Protein AF-A0A6G9Y7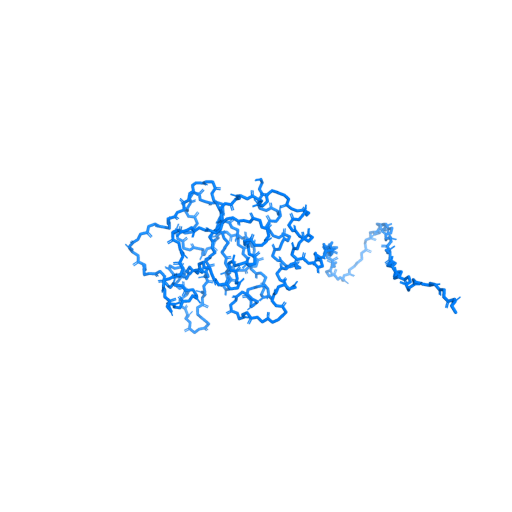L0-F1 (afdb_monomer_lite)

Structure (mmCIF, N/CA/C/O backbone):
data_AF-A0A6G9Y7L0-F1
#
_entry.id   AF-A0A6G9Y7L0-F1
#
loop_
_atom_site.group_PDB
_atom_site.id
_atom_site.type_symbol
_atom_site.label_atom_id
_atom_site.label_alt_id
_atom_site.label_comp_id
_atom_site.label_asym_id
_atom_site.label_entity_id
_atom_site.label_seq_id
_atom_site.pdbx_PDB_ins_code
_atom_site.Cartn_x
_atom_site.Cartn_y
_atom_site.Cartn_z
_atom_site.occupancy
_atom_site.B_iso_or_equiv
_atom_site.auth_seq_id
_atom_site.auth_comp_id
_atom_site.auth_asym_id
_atom_site.auth_atom_id
_atom_site.pdbx_PDB_model_num
ATOM 1 N N . MET A 1 1 ? 15.467 19.836 45.328 1.00 47.44 1 MET A N 1
ATOM 2 C CA . MET A 1 1 ? 14.407 18.876 44.954 1.00 47.44 1 MET A CA 1
ATOM 3 C C . MET A 1 1 ? 13.072 19.616 44.943 1.00 47.44 1 MET A C 1
ATOM 5 O O . MET A 1 1 ? 12.406 19.683 45.962 1.00 47.44 1 MET A O 1
ATOM 9 N N . ILE A 1 2 ? 12.762 20.252 43.814 1.00 36.59 2 ILE A N 1
ATOM 10 C CA . ILE A 1 2 ? 11.493 20.889 43.404 1.00 36.59 2 ILE A CA 1
ATOM 11 C C . ILE A 1 2 ? 11.578 20.767 41.872 1.00 36.59 2 ILE A C 1
ATOM 13 O O . ILE A 1 2 ? 12.633 21.085 41.336 1.00 36.59 2 ILE A O 1
ATOM 17 N N . GLY A 1 3 ? 10.662 20.247 41.071 1.00 33.44 3 GLY A N 1
ATOM 18 C CA . GLY A 1 3 ? 9.240 19.950 41.166 1.00 33.44 3 GLY A CA 1
ATOM 19 C C . GLY A 1 3 ? 8.716 20.136 39.729 1.00 33.44 3 GLY A C 1
ATOM 20 O O . GLY A 1 3 ? 9.141 21.070 39.059 1.00 33.44 3 GLY A O 1
ATOM 21 N N . ALA A 1 4 ? 7.902 19.198 39.242 1.00 37.38 4 ALA A N 1
ATOM 22 C CA . ALA A 1 4 ? 7.285 19.116 37.907 1.00 37.38 4 ALA A CA 1
ATOM 23 C C . ALA A 1 4 ? 6.663 20.447 37.404 1.00 37.38 4 ALA A C 1
ATOM 25 O O . ALA A 1 4 ? 6.366 21.322 38.203 1.00 37.38 4 ALA A O 1
ATOM 26 N N . GLY A 1 5 ? 6.363 20.692 36.128 1.00 33.03 5 GLY A N 1
ATOM 27 C CA . GLY A 1 5 ? 6.192 19.846 34.952 1.00 33.03 5 GLY A CA 1
ATOM 28 C C . GLY A 1 5 ? 5.345 20.597 33.903 1.00 33.03 5 GLY A C 1
ATOM 29 O O . GLY A 1 5 ? 4.941 21.733 34.129 1.00 33.03 5 GLY A O 1
ATOM 30 N N . ALA A 1 6 ? 5.062 19.908 32.793 1.00 36.97 6 ALA A N 1
ATOM 31 C CA . ALA A 1 6 ? 4.037 20.188 31.776 1.00 36.97 6 ALA A CA 1
ATOM 32 C C . ALA A 1 6 ? 4.159 21.482 30.936 1.00 36.97 6 ALA A C 1
ATOM 34 O O . ALA A 1 6 ? 3.667 22.548 31.293 1.00 36.97 6 ALA A O 1
ATOM 35 N N . VAL A 1 7 ? 4.697 21.334 29.719 1.00 35.50 7 VAL A N 1
ATOM 36 C CA . VAL A 1 7 ? 4.461 22.275 28.614 1.00 35.50 7 VAL A CA 1
ATOM 37 C C . VAL A 1 7 ? 3.119 21.910 27.974 1.00 35.50 7 VAL A C 1
ATOM 39 O O . VAL A 1 7 ? 2.980 20.850 27.364 1.00 35.50 7 VAL A O 1
ATOM 42 N N . ALA A 1 8 ? 2.115 22.763 28.163 1.00 34.69 8 ALA A N 1
ATOM 43 C CA . ALA A 1 8 ? 0.793 22.619 27.567 1.00 34.69 8 ALA A CA 1
ATOM 44 C C . ALA A 1 8 ? 0.841 22.958 26.067 1.00 34.69 8 ALA A C 1
ATOM 46 O O . ALA A 1 8 ? 1.178 24.078 25.687 1.00 34.69 8 ALA A O 1
ATOM 47 N N . VAL A 1 9 ? 0.477 22.000 25.211 1.00 38.31 9 VAL A N 1
ATOM 48 C CA . VAL A 1 9 ? 0.237 22.247 23.784 1.00 38.31 9 VAL A CA 1
ATOM 49 C C . VAL A 1 9 ? -1.222 22.666 23.624 1.00 38.31 9 VAL A C 1
ATOM 51 O O . VAL A 1 9 ? -2.135 21.862 23.797 1.00 38.31 9 VAL A O 1
ATOM 54 N N . VAL A 1 10 ? -1.446 23.942 23.317 1.00 34.06 10 VAL A N 1
ATOM 55 C CA . VAL A 1 10 ? -2.769 24.482 22.985 1.00 34.06 10 VAL A CA 1
ATOM 56 C C . VAL A 1 10 ? -3.034 24.214 21.505 1.00 34.06 10 VAL A C 1
ATOM 58 O O . VAL A 1 10 ? -2.400 24.820 20.645 1.00 34.06 10 VAL A O 1
ATOM 61 N N . ILE A 1 11 ? -3.976 23.322 21.193 1.00 37.00 11 ILE A N 1
ATOM 62 C CA . ILE A 1 11 ? -4.537 23.203 19.841 1.00 37.00 11 ILE A CA 1
ATOM 63 C C . ILE A 1 11 ? -5.822 24.028 19.815 1.00 37.00 11 ILE A C 1
ATOM 65 O O . ILE A 1 11 ? -6.843 23.631 20.374 1.00 37.00 11 ILE A O 1
ATOM 69 N N . ALA A 1 12 ? -5.762 25.199 19.183 1.00 37.38 12 ALA A N 1
ATOM 70 C CA . ALA A 1 12 ? -6.939 26.007 18.906 1.00 37.38 12 ALA A CA 1
ATOM 71 C C . ALA A 1 12 ? -7.733 25.368 17.754 1.00 37.38 12 ALA A C 1
ATOM 73 O O . ALA A 1 12 ? -7.276 25.342 16.613 1.00 37.38 12 ALA A O 1
ATOM 74 N N . VAL A 1 13 ? -8.927 24.852 18.051 1.00 41.84 13 VAL A N 1
ATOM 75 C CA . VAL A 1 13 ? -9.909 24.445 17.038 1.00 41.84 13 VAL A CA 1
ATOM 76 C C . VAL A 1 13 ? -10.824 25.638 16.778 1.00 41.84 13 VAL A C 1
ATOM 78 O O . VAL A 1 13 ? -11.608 26.028 17.640 1.00 41.84 13 VAL A O 1
ATOM 81 N N . ALA A 1 14 ? -10.712 26.235 15.593 1.00 41.56 14 ALA A N 1
ATOM 82 C CA . ALA A 1 14 ? -11.627 27.275 15.143 1.00 41.56 14 ALA A CA 1
ATOM 83 C C . ALA A 1 14 ? -12.928 26.633 14.631 1.00 41.56 14 ALA A C 1
ATOM 85 O O . ALA A 1 14 ? -12.935 25.952 13.606 1.00 41.56 14 ALA A O 1
ATOM 86 N N . ALA A 1 15 ? -14.031 26.856 15.348 1.00 47.03 15 ALA A N 1
ATOM 87 C CA . ALA A 1 15 ? -15.383 26.588 14.870 1.00 47.03 15 ALA A CA 1
ATOM 88 C C . ALA A 1 15 ? -15.836 27.754 13.971 1.00 47.03 15 ALA A C 1
ATOM 90 O O . ALA A 1 15 ? -15.992 28.881 14.440 1.00 47.03 15 ALA A O 1
ATOM 91 N N . GLY A 1 16 ? -16.009 27.493 12.674 1.00 34.06 16 GLY A N 1
ATOM 92 C CA . GLY A 1 16 ? -16.507 28.463 11.697 1.00 34.06 16 GLY A CA 1
ATOM 93 C C . GLY A 1 16 ? -18.010 28.308 11.470 1.00 34.06 16 GLY A C 1
ATOM 94 O O . GLY A 1 16 ? -18.468 27.265 11.013 1.00 34.06 16 GLY A O 1
ATOM 95 N N . ILE A 1 17 ? -18.752 29.358 11.811 1.00 43.62 17 ILE A N 1
ATOM 96 C CA . ILE A 1 17 ? -20.207 29.522 11.720 1.00 43.62 17 ILE A CA 1
ATOM 97 C C . ILE A 1 17 ? -20.599 29.798 10.256 1.00 43.62 17 ILE A C 1
ATOM 99 O O . ILE A 1 17 ? -19.873 30.482 9.536 1.00 43.62 17 ILE A O 1
ATOM 103 N N . GLY A 1 18 ? -21.738 29.261 9.808 1.00 36.81 18 GLY A N 1
ATOM 104 C CA . GLY A 1 18 ? -22.244 29.438 8.446 1.00 36.81 18 GLY A CA 1
ATOM 105 C C . GLY A 1 18 ? -22.721 30.862 8.144 1.00 36.81 18 GLY A C 1
ATOM 106 O O . GLY A 1 18 ? -23.366 31.501 8.971 1.00 36.81 18 GLY A O 1
ATOM 107 N N . ILE A 1 19 ? -22.459 31.320 6.919 1.00 38.31 19 ILE A N 1
ATOM 108 C CA . ILE A 1 19 ? -23.116 32.476 6.303 1.00 38.31 19 ILE A CA 1
ATOM 109 C C . ILE A 1 19 ? -23.644 32.011 4.942 1.00 38.31 19 ILE A C 1
ATOM 111 O O . ILE A 1 19 ? -22.870 31.560 4.100 1.00 38.31 19 ILE A O 1
ATOM 115 N N . TRP A 1 20 ? -24.956 32.119 4.727 1.00 42.25 20 TRP A N 1
ATOM 116 C CA . TRP A 1 20 ? -25.559 32.085 3.394 1.00 42.25 20 TRP A CA 1
ATOM 117 C C . TRP A 1 20 ? -25.835 33.531 2.981 1.00 42.25 20 TRP A C 1
ATOM 119 O O . TRP A 1 20 ? -26.519 34.251 3.707 1.00 42.25 20 TRP A O 1
ATOM 129 N N . ALA A 1 21 ? -25.309 33.957 1.834 1.00 36.62 21 ALA A N 1
ATOM 130 C CA . ALA A 1 21 ? -25.684 35.214 1.196 1.00 36.62 21 ALA A CA 1
ATOM 131 C C . ALA A 1 21 ? -25.638 35.055 -0.330 1.00 36.62 21 ALA A C 1
ATOM 133 O O . ALA A 1 21 ? -24.667 34.560 -0.898 1.00 36.62 21 ALA A O 1
ATOM 134 N N . THR A 1 22 ? -26.741 35.442 -0.961 1.00 48.56 22 THR A N 1
ATOM 135 C CA . THR A 1 22 ? -27.037 35.399 -2.395 1.00 48.56 22 THR A CA 1
ATOM 136 C C . THR A 1 22 ? -26.417 36.559 -3.181 1.00 48.56 22 THR A C 1
ATOM 138 O O . THR A 1 22 ? -26.375 37.679 -2.681 1.00 48.56 22 THR A O 1
ATOM 141 N N . SER A 1 23 ? -26.144 36.277 -4.463 1.00 46.41 23 SER A N 1
ATOM 142 C CA . SER A 1 23 ? -26.098 37.189 -5.625 1.00 46.41 23 SER A CA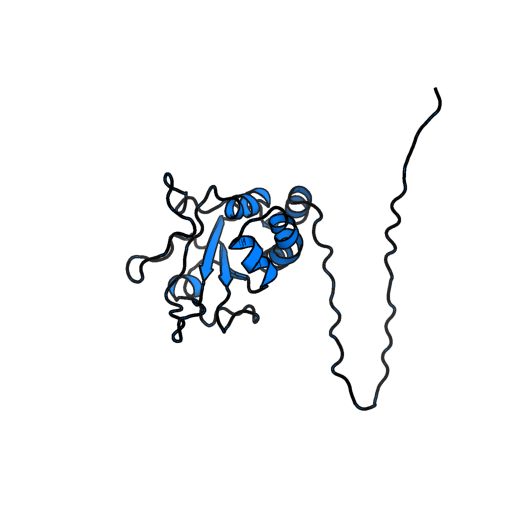 1
ATOM 143 C C . SER A 1 23 ? -24.849 38.056 -5.842 1.00 46.41 23 SER A C 1
ATOM 145 O O . SER A 1 23 ? -24.557 38.958 -5.067 1.00 46.41 23 SER A O 1
ATOM 147 N N . GLY A 1 24 ? -24.202 37.864 -7.000 1.00 37.25 24 GLY A N 1
ATOM 148 C CA . GLY A 1 24 ? -23.229 38.796 -7.587 1.00 37.25 24 GLY A CA 1
ATOM 149 C C . GLY A 1 24 ? -21.995 38.101 -8.168 1.00 37.25 24 GLY A C 1
ATOM 150 O O . GLY A 1 24 ? -21.430 37.221 -7.535 1.00 37.25 24 GLY A O 1
ATOM 151 N N . SER A 1 25 ? -21.625 38.478 -9.387 1.00 44.69 25 SER A N 1
ATOM 152 C CA . SER A 1 25 ? -20.600 37.903 -10.268 1.00 44.69 25 SER A CA 1
ATOM 153 C C . SER A 1 25 ? -19.193 37.680 -9.665 1.00 44.69 25 SER A C 1
ATOM 155 O O . SER A 1 25 ? -18.773 38.389 -8.757 1.00 44.69 25 SER A O 1
ATOM 157 N N . ASP A 1 26 ? -18.460 36.733 -10.275 1.00 44.66 26 ASP A N 1
ATOM 158 C CA . ASP A 1 26 ? -16.994 36.530 -10.240 1.00 44.66 26 ASP A CA 1
ATOM 159 C C . ASP A 1 26 ? -16.321 35.930 -8.983 1.00 44.66 26 ASP A C 1
ATOM 161 O O . ASP A 1 26 ? -15.674 36.628 -8.206 1.00 44.66 26 ASP A O 1
ATOM 165 N N . LYS A 1 27 ? -16.344 34.588 -8.863 1.00 40.38 27 LYS A N 1
ATOM 166 C CA . LYS A 1 27 ? -15.209 33.712 -8.451 1.00 40.38 27 LYS A CA 1
ATOM 167 C C . LYS A 1 27 ? -15.668 32.246 -8.348 1.00 40.38 27 LYS A C 1
ATOM 169 O O . LYS A 1 27 ? -16.728 32.009 -7.772 1.00 40.38 27 LYS A O 1
ATOM 174 N N . PRO A 1 28 ? -14.888 31.236 -8.783 1.00 39.53 28 PRO A N 1
ATOM 175 C CA . PRO A 1 28 ? -15.152 29.858 -8.377 1.00 39.53 28 PRO A CA 1
ATOM 176 C C . PRO A 1 28 ? -14.996 29.754 -6.855 1.00 39.53 28 PRO A C 1
ATOM 178 O O . PRO A 1 28 ? -13.917 29.999 -6.311 1.00 39.53 28 PRO A O 1
ATOM 181 N N . ALA A 1 29 ? -16.091 29.433 -6.169 1.00 39.72 29 ALA A N 1
ATOM 182 C CA . ALA A 1 29 ? -16.100 29.171 -4.740 1.00 39.72 29 ALA A CA 1
ATOM 183 C C . ALA A 1 29 ? -15.215 27.951 -4.446 1.00 39.72 29 ALA A C 1
ATOM 185 O O . ALA A 1 29 ? -15.449 26.859 -4.968 1.00 39.72 29 ALA A O 1
ATOM 186 N N . ALA A 1 30 ? -14.184 28.141 -3.621 1.00 44.78 30 ALA A N 1
ATOM 187 C CA . ALA A 1 30 ? -13.379 27.042 -3.111 1.00 44.78 30 ALA A CA 1
ATOM 188 C C . ALA A 1 30 ? -14.282 26.126 -2.274 1.00 44.78 30 ALA A C 1
ATOM 190 O O . ALA A 1 30 ? -14.868 26.558 -1.280 1.00 44.78 30 ALA A O 1
ATOM 191 N N . ALA A 1 31 ? -14.416 24.872 -2.706 1.00 42.47 31 ALA A N 1
ATOM 192 C CA . ALA A 1 31 ? -15.118 23.845 -1.954 1.00 42.47 31 ALA A CA 1
ATOM 193 C C . ALA A 1 31 ? -14.507 23.719 -0.543 1.00 42.47 31 ALA A C 1
ATOM 195 O O . ALA A 1 31 ? -13.286 23.831 -0.405 1.00 42.47 31 ALA A O 1
ATOM 196 N N . PRO A 1 32 ? -15.314 23.474 0.505 1.00 40.78 32 PRO A N 1
ATOM 197 C CA . PRO A 1 32 ? -14.795 23.297 1.850 1.00 40.78 32 PRO A CA 1
ATOM 198 C C . PRO A 1 32 ? -13.908 22.051 1.891 1.00 40.78 32 PRO A C 1
ATOM 200 O O . PRO A 1 32 ? -14.379 20.915 1.821 1.00 40.78 32 PRO A O 1
ATOM 203 N N . THR A 1 33 ? -12.601 22.262 2.010 1.00 42.78 33 THR A N 1
ATOM 204 C CA . THR A 1 33 ? -11.642 21.211 2.325 1.00 42.78 33 THR A CA 1
ATOM 205 C C . THR A 1 33 ? -11.880 20.812 3.775 1.00 42.78 33 THR A C 1
ATOM 207 O O . THR A 1 33 ? -11.407 21.458 4.706 1.00 42.78 33 THR A O 1
ATOM 210 N N . THR A 1 34 ? -12.635 19.738 3.998 1.00 43.06 34 THR A N 1
ATOM 211 C CA . THR A 1 34 ? -12.572 19.028 5.275 1.00 43.06 34 THR A CA 1
ATOM 212 C C . THR A 1 34 ? -11.172 18.436 5.369 1.00 43.06 34 THR A C 1
ATOM 214 O O . THR A 1 34 ? -10.905 17.370 4.808 1.00 43.06 34 THR A O 1
ATOM 217 N N . THR A 1 35 ? -10.248 19.149 6.008 1.00 47.06 35 THR A N 1
ATOM 218 C CA . THR A 1 35 ? -8.922 18.619 6.318 1.00 47.06 35 THR A CA 1
ATOM 219 C C . THR A 1 35 ? -9.130 17.500 7.327 1.00 47.06 35 THR A C 1
ATOM 221 O O . THR A 1 35 ? -9.278 17.743 8.523 1.00 47.06 35 THR A O 1
ATOM 224 N N . ALA A 1 36 ? -9.230 16.263 6.835 1.00 54.47 36 ALA A N 1
ATOM 225 C CA . ALA A 1 36 ? -9.144 15.094 7.689 1.00 54.47 36 ALA A CA 1
ATOM 226 C C . ALA A 1 36 ? -7.852 15.237 8.497 1.00 54.47 36 ALA A C 1
ATOM 228 O O . ALA A 1 36 ? -6.783 15.430 7.915 1.00 54.47 36 ALA A O 1
ATOM 229 N N . VAL A 1 37 ? -7.958 15.212 9.826 1.00 56.50 37 VAL A N 1
ATOM 230 C CA . VAL A 1 37 ? -6.777 15.226 10.686 1.00 56.50 37 VAL A CA 1
ATOM 231 C C . VAL A 1 37 ? -5.983 13.974 10.334 1.00 56.50 37 VAL A C 1
ATOM 233 O O . VAL A 1 37 ? -6.453 12.855 10.547 1.00 56.50 37 VAL A O 1
ATOM 236 N N . ALA A 1 38 ? -4.827 14.167 9.703 1.00 62.34 38 ALA A N 1
ATOM 237 C CA . ALA A 1 38 ? -3.937 13.074 9.363 1.00 62.34 38 ALA A CA 1
ATOM 238 C C . ALA A 1 38 ? -3.526 12.364 10.655 1.00 62.34 38 ALA A C 1
ATOM 240 O O . ALA A 1 38 ? -3.223 13.017 11.657 1.00 62.34 38 ALA A O 1
ATOM 241 N N . ALA A 1 39 ? -3.512 11.032 10.636 1.00 71.31 39 ALA A N 1
ATOM 242 C CA . ALA A 1 39 ? -2.971 10.283 11.758 1.00 71.31 39 ALA A CA 1
ATOM 243 C C . ALA A 1 39 ? -1.505 10.687 11.980 1.00 71.31 39 ALA A C 1
ATOM 245 O O . ALA A 1 39 ? -0.731 10.824 11.030 1.00 71.31 39 ALA A O 1
ATOM 246 N N . THR A 1 40 ? -1.131 10.874 13.243 1.00 80.06 40 THR A N 1
ATOM 247 C CA . THR A 1 40 ? 0.221 11.293 13.642 1.00 80.06 40 THR A CA 1
ATOM 248 C C . THR A 1 40 ? 1.203 10.124 13.745 1.00 80.06 40 THR A C 1
ATOM 250 O O . THR A 1 40 ? 2.393 10.344 13.925 1.00 80.06 40 THR A O 1
ATOM 253 N N . SER A 1 41 ? 0.718 8.879 13.656 1.00 93.12 41 SER A N 1
ATOM 254 C CA . SER A 1 41 ? 1.537 7.660 13.623 1.00 93.12 41 SER A CA 1
ATOM 255 C C . SER A 1 41 ? 0.772 6.478 13.018 1.00 93.12 41 SER A C 1
ATOM 257 O O . SER A 1 41 ? -0.465 6.456 13.041 1.00 93.12 41 SER A O 1
ATOM 259 N N . ILE A 1 42 ? 1.493 5.452 12.547 1.00 94.12 42 ILE A N 1
ATOM 260 C CA . ILE A 1 42 ? 0.884 4.193 12.078 1.00 94.12 42 ILE A CA 1
ATOM 261 C C . ILE A 1 42 ? 0.096 3.491 13.191 1.00 94.12 42 ILE A C 1
ATOM 263 O O . ILE A 1 42 ? -0.998 2.990 12.942 1.00 94.12 42 ILE A O 1
ATOM 267 N N . ALA A 1 43 ? 0.612 3.466 14.424 1.00 95.19 43 ALA A N 1
ATOM 268 C CA . ALA A 1 43 ? -0.063 2.802 15.540 1.00 95.19 43 ALA A CA 1
ATOM 269 C C . ALA A 1 43 ? -1.442 3.422 15.820 1.00 95.19 43 ALA A C 1
ATOM 271 O O . ALA A 1 43 ? -2.426 2.701 16.004 1.00 95.19 43 ALA A O 1
ATOM 272 N N . GLN A 1 44 ? -1.522 4.756 15.784 1.00 95.12 44 GLN A N 1
ATOM 273 C CA . GLN A 1 44 ? -2.786 5.471 15.913 1.00 95.12 44 GLN A CA 1
ATOM 274 C C . GLN A 1 44 ? -3.702 5.194 14.713 1.00 95.12 44 GLN A C 1
ATOM 276 O O . GLN A 1 44 ? -4.864 4.848 14.906 1.00 95.12 44 GLN A O 1
ATOM 281 N N . ALA A 1 45 ? -3.176 5.240 13.483 1.00 95.62 45 ALA A N 1
ATOM 282 C CA . ALA A 1 45 ? -3.954 4.926 12.284 1.00 95.62 45 ALA A CA 1
ATOM 283 C C . ALA A 1 45 ? -4.540 3.505 12.314 1.00 95.62 45 ALA A C 1
ATOM 285 O O . ALA A 1 45 ? -5.702 3.318 11.969 1.00 95.62 45 ALA A O 1
ATOM 286 N N . ARG A 1 46 ? -3.781 2.507 12.772 1.00 96.19 46 ARG A N 1
ATOM 287 C CA . ARG A 1 46 ? -4.275 1.135 12.956 1.00 96.19 46 ARG A CA 1
ATOM 288 C C . ARG A 1 46 ? -5.403 1.076 13.983 1.00 96.19 46 ARG A C 1
ATOM 290 O O . ARG A 1 46 ? -6.430 0.451 13.733 1.00 96.19 46 ARG A O 1
ATOM 297 N N . LYS A 1 47 ? -5.223 1.736 15.131 1.00 95.81 47 LYS A N 1
ATOM 298 C CA . LYS A 1 47 ? -6.221 1.778 16.211 1.00 95.81 47 LYS A CA 1
ATOM 299 C C . LYS A 1 47 ? -7.527 2.438 15.762 1.00 95.81 47 LYS A C 1
ATOM 301 O O . LYS A 1 47 ? -8.600 1.943 16.092 1.00 95.81 47 LYS A O 1
ATOM 306 N N . ASP A 1 48 ? -7.428 3.510 14.982 1.00 95.56 48 ASP A N 1
ATOM 307 C CA . ASP A 1 48 ? -8.579 4.275 14.490 1.00 95.56 48 ASP A CA 1
ATOM 308 C C . ASP A 1 48 ? -9.295 3.605 13.306 1.00 95.56 48 ASP A C 1
ATOM 310 O O . ASP A 1 48 ? -10.383 4.035 12.915 1.00 95.56 48 ASP A O 1
ATOM 314 N N . ASN A 1 49 ? -8.702 2.557 12.722 1.00 95.69 49 ASN A N 1
ATOM 315 C CA . ASN A 1 49 ? -9.240 1.846 11.563 1.00 95.69 49 ASN A CA 1
ATOM 316 C C . ASN A 1 49 ? -9.219 0.315 11.773 1.00 95.69 49 ASN A C 1
ATOM 318 O O . ASN A 1 49 ? -8.555 -0.408 11.026 1.00 95.69 49 ASN A O 1
ATOM 322 N N . PRO A 1 50 ? -9.980 -0.220 12.751 1.00 96.50 50 PRO A N 1
ATOM 323 C CA . PRO A 1 50 ? -9.994 -1.655 13.050 1.00 96.50 50 PRO A CA 1
ATOM 324 C C . PRO A 1 50 ? -10.490 -2.522 11.881 1.00 96.50 50 PRO A C 1
ATOM 326 O O . PRO A 1 50 ? -10.133 -3.693 11.804 1.00 96.50 50 PRO A O 1
ATOM 329 N N . ALA A 1 51 ? -11.255 -1.956 10.940 1.00 96.75 51 ALA A N 1
ATOM 330 C CA . ALA A 1 51 ? -11.733 -2.650 9.740 1.00 96.75 51 ALA A CA 1
ATOM 331 C C . ALA A 1 51 ? -10.603 -3.133 8.808 1.00 96.75 51 ALA A C 1
ATOM 333 O O . ALA A 1 51 ? -10.824 -4.017 7.983 1.00 96.75 51 ALA A O 1
ATOM 334 N N . PHE A 1 52 ? -9.392 -2.577 8.934 1.00 97.12 52 PHE A N 1
ATOM 335 C CA . PHE A 1 52 ? -8.227 -3.013 8.156 1.00 97.12 52 PHE A CA 1
ATOM 336 C C . PHE A 1 52 ? -7.677 -4.360 8.635 1.00 97.12 52 PHE A C 1
ATOM 338 O O . PHE A 1 52 ? -7.039 -5.078 7.864 1.00 97.12 52 PHE A O 1
ATOM 345 N N . VAL A 1 53 ? -7.910 -4.708 9.904 1.00 97.38 53 VAL A N 1
ATOM 346 C CA . VAL A 1 53 ? -7.279 -5.859 10.551 1.00 97.38 53 VAL A CA 1
ATOM 347 C C . VAL A 1 53 ? -7.681 -7.158 9.857 1.00 97.38 53 VAL A C 1
ATOM 349 O O . VAL A 1 53 ? -8.860 -7.480 9.732 1.00 97.38 53 VAL A O 1
ATOM 352 N N . GLY A 1 54 ? -6.680 -7.917 9.410 1.00 96.06 54 GLY A N 1
ATOM 353 C CA . GLY A 1 54 ? -6.880 -9.237 8.809 1.00 96.06 54 GLY A CA 1
ATOM 354 C C . GLY A 1 54 ? -7.337 -9.215 7.348 1.00 96.06 54 GLY A C 1
ATOM 355 O O . GLY A 1 54 ? -7.366 -10.267 6.714 1.00 96.06 54 GLY A O 1
ATOM 356 N N . LYS A 1 55 ? -7.660 -8.046 6.780 1.00 97.19 55 LYS A N 1
ATOM 357 C CA . LYS A 1 55 ? -8.051 -7.942 5.370 1.00 97.19 55 LYS A CA 1
ATOM 358 C C . LYS A 1 55 ? -6.840 -8.165 4.473 1.00 97.19 55 LYS A C 1
ATOM 360 O O . LYS A 1 55 ? -5.775 -7.590 4.702 1.00 97.19 55 LYS A O 1
ATOM 365 N N . THR A 1 56 ? -7.002 -8.975 3.431 1.00 97.25 56 THR A N 1
ATOM 366 C CA . THR A 1 56 ? -5.929 -9.209 2.463 1.00 97.25 56 THR A CA 1
ATOM 367 C C . THR A 1 56 ? -5.829 -8.050 1.480 1.00 97.25 56 THR A C 1
ATOM 369 O O . THR A 1 56 ? -6.836 -7.665 0.888 1.00 97.25 56 THR A O 1
ATOM 372 N N . ILE A 1 57 ? -4.622 -7.527 1.264 1.00 97.38 57 ILE A N 1
ATOM 373 C CA . ILE A 1 57 ? -4.365 -6.466 0.284 1.00 97.38 57 ILE A CA 1
ATOM 374 C C . ILE A 1 57 ? -3.191 -6.822 -0.631 1.00 97.38 57 ILE A C 1
ATOM 376 O O . ILE A 1 57 ? -2.194 -7.402 -0.198 1.00 97.38 57 ILE A O 1
ATOM 380 N N . THR A 1 58 ? -3.317 -6.466 -1.907 1.00 96.62 58 THR A N 1
ATOM 381 C CA . THR A 1 58 ? -2.243 -6.518 -2.909 1.00 96.62 58 THR A CA 1
ATOM 382 C C . THR A 1 58 ? -2.047 -5.124 -3.478 1.00 96.62 58 THR A C 1
ATOM 384 O O . THR A 1 58 ? -3.027 -4.429 -3.723 1.00 96.62 58 THR A O 1
ATOM 387 N N . MET A 1 59 ? -0.807 -4.699 -3.699 1.00 96.00 59 MET A N 1
ATOM 388 C CA . MET A 1 59 ? -0.525 -3.382 -4.261 1.00 96.00 59 MET A CA 1
ATOM 389 C C . MET A 1 59 ? 0.092 -3.511 -5.648 1.00 96.00 59 MET A C 1
ATOM 391 O O . MET A 1 59 ? 1.012 -4.303 -5.864 1.00 96.00 59 MET A O 1
ATOM 395 N N . VAL A 1 60 ? -0.422 -2.721 -6.582 1.00 93.25 60 VAL A N 1
ATOM 396 C CA . VAL A 1 60 ? -0.006 -2.721 -7.984 1.00 93.25 60 VAL A CA 1
ATOM 397 C C . VAL A 1 60 ? 0.343 -1.308 -8.424 1.00 93.25 60 VAL A C 1
ATOM 399 O O . VAL A 1 60 ? -0.334 -0.354 -8.055 1.00 93.25 60 VAL A O 1
ATOM 402 N N . ASP A 1 61 ? 1.416 -1.179 -9.191 1.00 91.38 61 ASP A N 1
ATOM 403 C CA . ASP A 1 61 ? 1.853 0.064 -9.810 1.00 91.38 61 ASP A CA 1
ATOM 404 C C . ASP A 1 61 ? 1.380 0.103 -11.259 1.00 91.38 61 ASP A C 1
ATOM 406 O O . ASP A 1 61 ? 1.818 -0.692 -12.094 1.00 91.38 61 ASP A O 1
ATOM 410 N N . VAL A 1 62 ? 0.478 1.030 -11.550 1.00 86.94 62 VAL A N 1
ATOM 411 C CA . VAL A 1 62 ? -0.038 1.292 -12.889 1.00 86.94 62 VAL A CA 1
ATOM 412 C C . VAL A 1 62 ? 0.634 2.567 -13.377 1.00 86.94 62 VAL A C 1
ATOM 414 O O . VAL A 1 62 ? 0.271 3.694 -13.020 1.00 86.94 62 VAL A O 1
ATOM 417 N N . THR A 1 63 ? 1.688 2.377 -14.162 1.00 75.38 63 THR A N 1
ATOM 418 C CA . THR A 1 63 ? 2.425 3.472 -14.786 1.00 75.38 63 THR A CA 1
ATOM 419 C C . THR A 1 63 ? 1.969 3.640 -16.221 1.00 75.38 63 THR A C 1
ATOM 421 O O . THR A 1 63 ? 1.894 2.683 -16.985 1.00 75.38 63 THR A O 1
ATOM 424 N N . CYS A 1 64 ? 1.747 4.888 -16.619 1.00 61.25 64 CYS A N 1
ATOM 425 C CA . CYS A 1 64 ? 2.016 5.267 -17.992 1.00 61.25 64 CYS A CA 1
ATOM 426 C C . CYS A 1 64 ? 3.450 5.808 -17.989 1.00 61.25 64 CYS A C 1
ATOM 428 O O . CYS A 1 64 ? 3.754 6.750 -17.254 1.00 61.25 64 CYS A O 1
ATOM 430 N N . SER A 1 65 ? 4.375 5.161 -18.704 1.00 48.12 65 SER A N 1
ATOM 431 C CA . SER A 1 65 ? 5.709 5.744 -18.868 1.00 48.12 65 SER A CA 1
ATOM 432 C C . SER A 1 65 ? 5.533 7.110 -19.527 1.00 48.12 65 SER A C 1
ATOM 434 O O . SER A 1 65 ? 4.886 7.203 -20.567 1.00 48.12 65 SER A O 1
ATOM 436 N N . SER A 1 66 ? 6.107 8.163 -18.942 1.00 40.78 66 SER A N 1
ATOM 437 C CA . SER A 1 66 ? 6.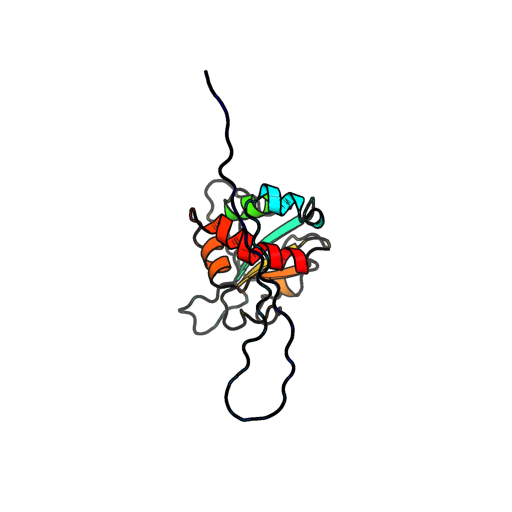014 9.542 -19.444 1.00 40.78 66 SER A CA 1
ATOM 438 C C . SER A 1 66 ? 6.587 9.735 -20.856 1.00 40.78 66 SER A C 1
ATOM 440 O O . SER A 1 66 ? 6.412 10.798 -21.441 1.00 40.78 66 SER A O 1
ATOM 442 N N . ASN A 1 67 ? 7.248 8.715 -21.414 1.00 41.38 67 ASN A N 1
ATOM 443 C CA . ASN A 1 67 ? 7.780 8.686 -22.776 1.00 41.38 67 ASN A CA 1
ATOM 444 C C . ASN A 1 67 ? 6.994 7.746 -23.720 1.00 41.38 67 ASN A C 1
ATOM 446 O O . ASN A 1 67 ? 7.460 7.424 -24.810 1.00 41.38 67 ASN A O 1
ATOM 450 N N . SER A 1 68 ? 5.823 7.253 -23.307 1.00 42.75 68 SER A N 1
ATOM 451 C CA . SER A 1 68 ? 4.979 6.399 -24.144 1.00 42.75 68 SER A CA 1
ATOM 452 C C . SER A 1 68 ? 3.751 7.178 -24.596 1.00 42.75 68 SER A C 1
ATOM 454 O O . SER A 1 68 ? 2.814 7.382 -23.832 1.00 42.75 68 SER A O 1
ATOM 456 N N . THR A 1 69 ? 3.737 7.583 -25.865 1.00 44.41 69 THR A N 1
ATOM 457 C CA . THR A 1 69 ? 2.570 8.183 -26.542 1.00 44.41 69 THR A CA 1
ATOM 458 C C . THR A 1 69 ? 1.378 7.227 -26.650 1.00 44.41 69 THR A C 1
ATOM 460 O O . THR A 1 69 ? 0.278 7.650 -26.987 1.00 44.41 69 THR A O 1
ATOM 463 N N . ASN A 1 70 ? 1.586 5.949 -26.323 1.00 44.81 70 ASN A N 1
ATOM 464 C CA . ASN A 1 70 ? 0.545 4.956 -26.121 1.00 44.81 70 ASN A CA 1
ATOM 465 C C . ASN A 1 70 ? 0.647 4.460 -24.676 1.00 44.81 70 ASN A C 1
ATOM 467 O O . ASN A 1 70 ? 1.572 3.711 -24.344 1.00 44.81 70 ASN A O 1
ATOM 471 N N . CYS A 1 71 ? -0.267 4.887 -23.802 1.00 53.16 71 CYS A N 1
ATOM 472 C CA . CYS A 1 71 ? -0.403 4.276 -22.485 1.00 53.16 71 CYS A CA 1
ATOM 473 C C . CYS A 1 71 ? -0.835 2.824 -22.684 1.00 53.16 71 CYS A C 1
ATOM 475 O O . CYS A 1 71 ? -2.014 2.538 -22.884 1.00 53.16 71 CYS A O 1
ATOM 477 N N . ASP A 1 72 ? 0.124 1.901 -22.638 1.00 57.72 72 ASP A N 1
ATOM 478 C CA . ASP A 1 72 ? -0.182 0.484 -22.541 1.00 57.72 72 ASP A CA 1
ATOM 479 C C . ASP A 1 72 ? -0.650 0.214 -21.114 1.00 57.72 72 ASP A C 1
ATOM 481 O O . ASP A 1 72 ? 0.090 -0.263 -20.256 1.00 57.72 72 ASP A O 1
ATOM 485 N N . SER A 1 73 ? -1.908 0.571 -20.869 1.00 55.44 73 SER A N 1
ATOM 486 C CA . SER A 1 73 ? -2.655 0.258 -19.655 1.00 55.44 73 SER A CA 1
ATOM 487 C C . SER A 1 73 ? -2.714 -1.249 -19.396 1.00 55.44 73 SER A C 1
ATOM 489 O O . SER A 1 73 ? -3.160 -1.647 -18.336 1.00 55.44 73 SER A O 1
ATOM 491 N N . SER A 1 74 ? -2.211 -2.096 -20.298 1.00 58.62 74 SER A N 1
ATOM 492 C CA . SER A 1 74 ? -2.026 -3.537 -20.100 1.00 58.62 74 SER A CA 1
ATOM 493 C C . SER A 1 74 ? -0.743 -3.896 -19.332 1.00 58.62 74 SER A C 1
ATOM 495 O O . SER A 1 74 ? -0.463 -5.081 -19.130 1.00 58.62 74 SER A O 1
ATOM 497 N N . LYS A 1 75 ? 0.066 -2.908 -18.920 1.00 73.75 75 LYS A N 1
ATOM 498 C CA . LYS A 1 75 ? 1.297 -3.116 -18.143 1.00 73.75 75 LYS A CA 1
ATOM 499 C C . LYS A 1 75 ? 1.167 -2.531 -16.747 1.00 73.75 75 LYS A C 1
ATOM 501 O O . LYS A 1 75 ? 0.910 -1.346 -16.564 1.00 73.75 75 LYS A O 1
ATOM 506 N N . PHE A 1 76 ? 1.408 -3.375 -15.755 1.00 84.62 76 PHE A N 1
ATOM 507 C CA . PHE A 1 76 ? 1.478 -2.976 -14.359 1.00 84.62 76 PHE A CA 1
ATOM 508 C C . PHE A 1 76 ? 2.537 -3.808 -13.628 1.00 84.62 76 PHE A C 1
ATOM 510 O O . PHE A 1 76 ? 2.879 -4.927 -14.029 1.00 84.62 76 PHE A O 1
ATOM 517 N N . GLY A 1 77 ? 3.076 -3.243 -12.554 1.00 89.25 77 GLY A N 1
ATOM 518 C CA . GLY A 1 77 ? 3.972 -3.928 -11.632 1.00 89.25 77 GLY A CA 1
ATOM 519 C C . GLY A 1 77 ? 3.235 -4.354 -10.370 1.00 89.25 77 GLY A C 1
ATOM 520 O O . GLY A 1 77 ? 2.314 -3.677 -9.934 1.00 89.25 77 GLY A O 1
ATOM 521 N N . ILE A 1 78 ? 3.639 -5.456 -9.750 1.00 92.19 78 ILE A N 1
ATOM 522 C CA . ILE A 1 78 ? 3.123 -5.882 -8.444 1.00 92.19 78 ILE A CA 1
ATOM 523 C C . ILE A 1 78 ? 4.185 -5.580 -7.396 1.00 92.19 78 ILE A C 1
ATOM 525 O O . ILE A 1 78 ? 5.324 -6.030 -7.521 1.00 92.19 78 ILE A O 1
ATOM 529 N N . TYR A 1 79 ? 3.834 -4.827 -6.358 1.00 94.44 79 TYR A N 1
ATOM 530 C CA . TYR A 1 79 ? 4.740 -4.641 -5.230 1.00 94.44 79 TYR A CA 1
ATOM 531 C C . TYR A 1 79 ? 4.912 -5.964 -4.488 1.00 94.44 79 TYR A C 1
ATOM 533 O O . TYR A 1 79 ? 3.945 -6.678 -4.222 1.00 94.44 79 TYR A O 1
ATOM 541 N N . LEU A 1 80 ? 6.146 -6.302 -4.144 1.00 94.81 80 LEU A N 1
ATOM 542 C CA . LEU A 1 80 ? 6.438 -7.557 -3.466 1.00 94.81 80 LEU A CA 1
ATOM 543 C C . LEU A 1 80 ? 6.435 -7.369 -1.950 1.00 94.81 80 LEU A C 1
ATOM 545 O O . LEU A 1 80 ? 6.817 -6.312 -1.436 1.00 94.81 80 LEU A O 1
ATOM 549 N N . GLY A 1 81 ? 5.997 -8.404 -1.237 1.00 94.25 81 GLY A N 1
ATOM 550 C CA . GLY A 1 81 ? 5.993 -8.440 0.222 1.00 94.25 81 GLY A CA 1
ATOM 551 C C . GLY A 1 81 ? 7.404 -8.320 0.802 1.00 94.25 81 GLY A C 1
ATOM 552 O O . GLY A 1 81 ? 8.372 -8.770 0.192 1.00 94.25 81 GLY A O 1
ATOM 553 N N . GLY A 1 82 ? 7.521 -7.719 1.987 1.00 90.56 82 GLY A N 1
ATOM 554 C CA . GLY A 1 82 ? 8.811 -7.476 2.649 1.00 90.56 82 GLY A CA 1
ATOM 555 C C . GLY A 1 82 ? 9.506 -6.180 2.216 1.00 90.56 82 GLY A C 1
ATOM 556 O O . GLY A 1 82 ? 10.628 -5.911 2.631 1.00 90.56 82 GLY A O 1
ATOM 557 N N . THR A 1 83 ? 8.841 -5.362 1.402 1.00 93.19 83 THR A N 1
ATOM 558 C CA . THR A 1 83 ? 9.273 -3.999 1.055 1.00 93.19 83 THR A CA 1
ATOM 559 C C . THR A 1 83 ? 8.735 -2.972 2.060 1.00 93.19 83 THR A C 1
ATOM 561 O O . THR A 1 83 ? 7.703 -3.233 2.685 1.00 93.19 83 THR A O 1
ATOM 564 N N . PRO A 1 84 ? 9.355 -1.784 2.207 1.00 95.38 84 PRO A N 1
ATOM 565 C CA . PRO A 1 84 ? 8.839 -0.728 3.086 1.00 95.38 84 PRO A CA 1
ATOM 566 C C . PRO A 1 84 ? 7.370 -0.369 2.812 1.00 95.38 84 PRO A C 1
ATOM 568 O O . PRO A 1 84 ? 6.573 -0.244 3.740 1.00 95.38 84 PRO A O 1
ATOM 571 N N . GLN A 1 85 ? 6.980 -0.314 1.536 1.00 95.00 85 GLN A N 1
ATOM 572 C CA . GLN A 1 85 ? 5.617 0.000 1.115 1.00 95.00 85 GLN A CA 1
ATOM 573 C C . GLN A 1 85 ? 4.603 -1.058 1.582 1.00 95.00 85 GLN A C 1
ATOM 575 O O . GLN A 1 85 ? 3.530 -0.730 2.086 1.00 95.00 85 GLN A O 1
ATOM 580 N N . THR A 1 86 ? 4.930 -2.345 1.431 1.00 96.31 86 THR A N 1
ATOM 581 C CA . THR A 1 86 ? 4.039 -3.443 1.857 1.00 96.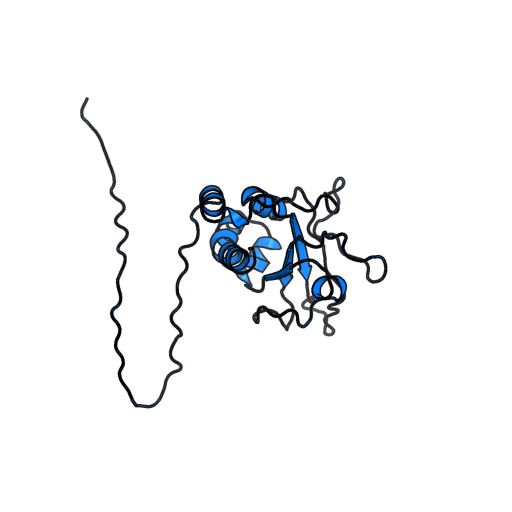31 86 THR A CA 1
ATOM 582 C C . THR A 1 86 ? 4.051 -3.637 3.373 1.00 96.31 86 THR A C 1
ATOM 584 O O . THR A 1 86 ? 3.035 -4.024 3.962 1.00 96.31 86 THR A O 1
ATOM 587 N N . LYS A 1 87 ? 5.166 -3.289 4.028 1.00 96.44 87 LYS A N 1
ATOM 588 C CA . LYS A 1 87 ? 5.268 -3.233 5.485 1.00 96.44 87 LYS A CA 1
ATOM 589 C C . LYS A 1 87 ? 4.346 -2.163 6.064 1.00 96.44 87 LYS A C 1
ATOM 591 O O . LYS A 1 87 ? 3.618 -2.474 6.996 1.00 96.44 87 LYS A O 1
ATOM 596 N N . PHE A 1 88 ? 4.287 -0.968 5.473 1.00 97.44 88 PHE A N 1
ATOM 597 C CA . PHE A 1 88 ? 3.356 0.088 5.889 1.00 97.44 88 PHE A CA 1
ATOM 598 C C . PHE A 1 88 ? 1.898 -0.404 5.924 1.00 97.44 88 PHE A C 1
ATOM 600 O O . PHE A 1 88 ? 1.201 -0.229 6.923 1.00 97.44 88 PHE A O 1
ATOM 607 N N . LEU A 1 89 ? 1.449 -1.094 4.869 1.00 97.88 89 LEU A N 1
ATOM 608 C CA . LEU A 1 89 ? 0.104 -1.686 4.824 1.00 97.88 89 LEU A CA 1
ATOM 609 C C . LEU A 1 89 ? -0.088 -2.759 5.907 1.00 97.88 89 LEU A C 1
ATOM 611 O O . LEU A 1 89 ? -1.135 -2.821 6.550 1.00 97.88 89 LEU A O 1
ATOM 615 N N . SER A 1 90 ? 0.931 -3.583 6.142 1.00 97.56 90 SER A N 1
ATOM 616 C CA . SER A 1 90 ? 0.884 -4.626 7.174 1.00 97.56 90 SER A CA 1
ATOM 617 C C . SER A 1 90 ? 0.835 -4.037 8.591 1.00 97.56 90 SER A C 1
ATOM 619 O O . SER A 1 90 ? 0.074 -4.496 9.447 1.00 97.56 90 SER A O 1
ATOM 621 N N . ASP A 1 91 ? 1.592 -2.967 8.837 1.00 97.50 91 ASP A N 1
ATOM 622 C CA . ASP A 1 91 ? 1.627 -2.260 10.117 1.00 97.50 91 ASP A CA 1
ATOM 623 C C . ASP A 1 91 ? 0.301 -1.535 10.404 1.00 97.50 91 ASP A C 1
ATOM 625 O O . ASP A 1 91 ? -0.097 -1.431 11.567 1.00 97.50 91 ASP A O 1
ATOM 629 N N . LEU A 1 92 ? -0.428 -1.119 9.359 1.00 97.19 92 LEU A N 1
ATOM 630 C CA . LEU A 1 92 ? -1.802 -0.611 9.455 1.00 97.19 92 LEU A CA 1
ATOM 631 C C . LEU A 1 92 ? -2.843 -1.686 9.803 1.00 97.19 92 LEU A C 1
ATOM 633 O O . LEU A 1 92 ? -3.958 -1.334 10.181 1.00 97.19 92 LEU A O 1
ATOM 637 N N . GLY A 1 93 ? -2.511 -2.976 9.701 1.00 97.44 93 GLY A N 1
ATOM 638 C CA . GLY A 1 93 ? -3.416 -4.075 10.052 1.00 97.44 93 GLY A CA 1
ATOM 639 C C . GLY A 1 93 ? -3.742 -5.051 8.931 1.00 97.44 93 GLY A C 1
ATOM 640 O O . GLY A 1 93 ? -4.255 -6.131 9.231 1.00 97.44 93 GLY A O 1
ATOM 641 N N . PHE A 1 94 ? -3.429 -4.719 7.681 1.00 98.00 94 PHE A N 1
ATOM 642 C CA . PHE A 1 94 ? -3.697 -5.617 6.565 1.00 98.00 94 PHE A CA 1
ATOM 643 C C . PHE A 1 94 ? -2.792 -6.852 6.604 1.00 98.00 94 PHE A C 1
ATOM 645 O O . PHE A 1 94 ? -1.700 -6.847 7.169 1.00 98.00 94 PHE A O 1
ATOM 652 N N . VAL A 1 95 ? -3.236 -7.913 5.943 1.00 97.19 95 VAL A N 1
ATOM 653 C CA . VAL A 1 95 ? -2.403 -9.067 5.610 1.00 97.19 95 VAL A CA 1
ATOM 654 C C . VAL A 1 95 ? -1.962 -8.905 4.161 1.00 97.19 95 VAL A C 1
ATOM 656 O O . VAL A 1 95 ? -2.798 -8.867 3.257 1.00 97.19 95 VAL A O 1
ATOM 659 N N . TYR A 1 96 ? -0.658 -8.783 3.912 1.00 96.69 96 TYR A N 1
ATOM 660 C CA . TYR A 1 96 ? -0.176 -8.706 2.535 1.00 96.69 96 TYR A CA 1
ATOM 661 C C . TYR A 1 96 ? -0.337 -10.055 1.826 1.00 96.69 96 TYR A C 1
ATOM 663 O O . TYR A 1 96 ? -0.116 -11.108 2.423 1.00 96.69 96 TYR A O 1
ATOM 671 N N . ASN A 1 97 ? -0.725 -10.033 0.551 1.00 94.75 97 ASN A N 1
ATOM 672 C CA . ASN A 1 97 ? -0.947 -11.249 -0.225 1.00 94.75 97 ASN A CA 1
ATOM 673 C C . ASN A 1 97 ? 0.339 -12.087 -0.374 1.00 94.75 97 ASN A C 1
ATOM 675 O O . ASN A 1 97 ? 1.290 -11.690 -1.052 1.00 94.75 97 ASN A O 1
ATOM 679 N N . PHE A 1 98 ? 0.340 -13.280 0.225 1.00 91.88 98 PHE A N 1
ATOM 680 C CA . PHE A 1 98 ? 1.491 -14.187 0.262 1.00 91.88 98 PHE A CA 1
ATOM 681 C C . PHE A 1 98 ? 1.894 -14.748 -1.107 1.00 91.88 98 PHE A C 1
ATOM 683 O O . PHE A 1 98 ? 3.046 -15.142 -1.279 1.00 91.88 98 PHE A O 1
ATOM 690 N N . ASN A 1 99 ? 1.001 -14.713 -2.105 1.00 91.44 99 ASN A N 1
ATOM 691 C CA . ASN A 1 99 ? 1.335 -15.091 -3.485 1.00 91.44 99 ASN A CA 1
ATOM 692 C C . ASN A 1 99 ? 2.404 -14.174 -4.108 1.00 91.44 99 ASN A C 1
ATOM 694 O O . ASN A 1 99 ? 3.017 -14.528 -5.114 1.00 91.44 99 ASN A O 1
ATOM 698 N N . TYR A 1 100 ? 2.633 -13.001 -3.511 1.00 92.38 100 TYR A N 1
ATOM 699 C CA . TYR A 1 100 ? 3.549 -11.975 -4.002 1.00 92.38 100 TYR A CA 1
ATOM 700 C C . TYR A 1 100 ? 4.664 -11.656 -3.000 1.00 92.38 100 TYR A C 1
ATOM 702 O O . TYR A 1 100 ? 5.122 -10.518 -2.909 1.00 92.38 100 TYR A O 1
ATOM 710 N N . ALA A 1 101 ? 5.118 -12.649 -2.232 1.00 90.94 101 ALA A N 1
ATOM 711 C CA . ALA A 1 101 ? 6.315 -12.513 -1.407 1.00 90.94 101 ALA A CA 1
ATOM 712 C C . ALA A 1 101 ? 7.574 -12.331 -2.276 1.00 90.94 101 ALA A C 1
ATOM 714 O O . ALA A 1 101 ? 7.729 -13.014 -3.294 1.00 90.94 101 ALA A O 1
ATOM 715 N N . LYS A 1 102 ? 8.477 -11.434 -1.852 1.00 90.62 102 LYS A N 1
ATOM 716 C CA . LYS A 1 102 ? 9.773 -11.233 -2.508 1.00 90.62 102 LYS A CA 1
ATOM 717 C C . LYS A 1 102 ? 10.639 -12.494 -2.392 1.00 90.62 102 LYS A C 1
ATOM 719 O O . LYS A 1 102 ? 10.778 -13.058 -1.310 1.00 90.62 102 LYS A O 1
ATOM 724 N N . GLN A 1 103 ? 11.235 -12.905 -3.504 1.00 88.81 103 GLN A N 1
ATOM 725 C CA . GLN A 1 103 ? 12.151 -14.034 -3.643 1.00 88.81 103 GLN A CA 1
ATOM 726 C C . GLN A 1 103 ? 13.574 -13.508 -3.869 1.00 88.81 103 GLN A C 1
ATOM 728 O O . GLN A 1 103 ? 13.879 -12.940 -4.919 1.00 88.81 103 GLN A O 1
ATOM 733 N N . GLY A 1 104 ? 14.450 -13.682 -2.876 1.00 88.56 104 GLY A N 1
ATOM 734 C CA . GLY A 1 104 ? 15.829 -13.187 -2.931 1.00 88.56 104 GLY A CA 1
ATOM 735 C C . GLY A 1 104 ? 15.911 -11.677 -3.192 1.00 88.56 104 GLY A C 1
ATOM 736 O O . GLY A 1 104 ? 15.232 -10.873 -2.545 1.00 88.56 104 GLY A O 1
ATOM 737 N N . ASP A 1 105 ? 16.731 -11.295 -4.169 1.00 87.06 105 ASP A N 1
ATOM 738 C CA . ASP A 1 105 ? 17.016 -9.896 -4.512 1.00 87.06 105 ASP A CA 1
ATOM 739 C C . ASP A 1 105 ? 16.204 -9.363 -5.694 1.00 87.06 105 ASP A C 1
ATOM 741 O O . ASP A 1 105 ? 16.559 -8.347 -6.290 1.00 87.06 105 ASP A O 1
ATOM 745 N N . GLU A 1 106 ? 15.095 -10.017 -6.043 1.00 87.06 106 GLU A N 1
ATOM 746 C CA . GLU A 1 106 ? 14.282 -9.547 -7.159 1.00 87.06 106 GLU A CA 1
ATOM 747 C C . GLU A 1 106 ? 13.773 -8.102 -6.952 1.00 87.06 106 GLU A C 1
ATOM 749 O O . GLU A 1 106 ? 13.452 -7.694 -5.825 1.00 87.06 106 GLU A O 1
ATOM 754 N N . PRO A 1 107 ? 13.682 -7.305 -8.028 1.00 87.19 107 PRO A N 1
ATOM 755 C CA . PRO A 1 107 ? 13.202 -5.937 -7.929 1.00 87.19 107 PRO A CA 1
ATOM 756 C C . PRO A 1 107 ? 11.699 -5.892 -7.629 1.00 87.19 107 PRO A C 1
ATOM 758 O O . PRO A 1 107 ? 10.916 -6.714 -8.105 1.00 87.19 107 PRO A O 1
ATOM 761 N N . SER A 1 108 ? 11.294 -4.872 -6.874 1.00 88.19 108 SER A N 1
ATOM 762 C CA . SER A 1 108 ? 9.895 -4.522 -6.636 1.00 88.19 108 SER A CA 1
ATOM 763 C C . SER A 1 108 ? 9.653 -3.086 -7.108 1.00 88.19 108 SER A C 1
ATOM 765 O O . SER A 1 108 ? 10.420 -2.211 -6.702 1.00 88.19 108 SER A O 1
ATOM 767 N N . PRO A 1 109 ? 8.590 -2.806 -7.883 1.00 91.12 109 PRO A N 1
ATOM 768 C CA . PRO A 1 109 ? 7.549 -3.739 -8.332 1.00 91.12 109 PRO A CA 1
ATOM 769 C C . PRO A 1 109 ? 8.029 -4.790 -9.353 1.00 91.12 109 PRO A C 1
ATOM 771 O O . PRO A 1 109 ? 8.829 -4.491 -10.238 1.00 91.12 109 PRO A O 1
ATOM 774 N N . ARG A 1 110 ? 7.495 -6.017 -9.268 1.00 89.19 110 ARG A N 1
ATOM 775 C CA . ARG A 1 110 ? 7.693 -7.074 -10.272 1.00 89.19 110 ARG A CA 1
ATOM 776 C C . ARG A 1 110 ? 6.747 -6.834 -11.444 1.00 89.19 110 ARG A C 1
ATOM 778 O O . ARG A 1 110 ? 5.532 -6.906 -11.277 1.00 89.19 110 ARG A O 1
ATOM 785 N N . MET A 1 111 ? 7.291 -6.572 -12.627 1.00 85.62 111 MET A N 1
ATOM 786 C CA . MET A 1 111 ? 6.487 -6.335 -13.831 1.00 85.62 111 MET A CA 1
ATOM 787 C C . MET A 1 111 ? 5.756 -7.604 -14.271 1.00 85.62 111 MET A C 1
ATOM 789 O O . MET A 1 111 ? 6.367 -8.668 -14.404 1.00 85.62 111 MET A O 1
ATOM 793 N N . VAL A 1 112 ? 4.452 -7.489 -14.525 1.00 78.12 112 VAL A N 1
ATOM 794 C CA . VAL A 1 112 ? 3.657 -8.588 -15.079 1.00 78.12 112 VAL A CA 1
ATOM 795 C C . VAL A 1 112 ? 3.841 -8.616 -16.592 1.00 78.12 112 VAL A C 1
ATOM 797 O O . VAL A 1 112 ? 3.658 -7.611 -17.275 1.00 78.12 112 VAL A O 1
ATOM 800 N N . LYS A 1 113 ? 4.220 -9.780 -17.131 1.00 65.06 113 LYS A N 1
ATOM 801 C CA . LYS A 1 113 ? 4.217 -10.010 -18.579 1.00 65.06 113 LYS A CA 1
ATOM 802 C C . LYS A 1 113 ? 2.772 -10.256 -19.015 1.00 65.06 113 LYS A C 1
ATOM 804 O O . LYS A 1 113 ? 2.159 -11.221 -18.561 1.00 65.06 113 LYS A O 1
ATOM 809 N N . THR A 1 114 ? 2.244 -9.385 -19.870 1.00 55.31 114 THR A N 1
ATOM 810 C CA . THR A 1 114 ? 0.896 -9.494 -20.442 1.00 55.31 114 THR A CA 1
ATOM 811 C C . THR A 1 114 ? 0.683 -10.888 -21.051 1.00 55.31 114 THR A C 1
ATOM 813 O O . THR A 1 114 ? 1.555 -11.387 -21.763 1.00 55.31 114 THR A O 1
ATOM 816 N N . GLY A 1 115 ? -0.458 -11.521 -20.757 1.00 54.09 115 GLY A N 1
ATOM 817 C CA . GLY A 1 115 ? -0.897 -12.769 -21.401 1.00 54.09 115 GLY A CA 1
ATOM 818 C C . GLY A 1 115 ? -0.786 -14.071 -20.593 1.00 54.09 115 GLY A C 1
ATOM 819 O O . GLY A 1 115 ? -1.367 -15.060 -21.026 1.00 54.09 115 GLY A O 1
ATOM 820 N N . ASN A 1 116 ? -0.124 -14.100 -19.425 1.00 45.56 116 ASN A N 1
ATOM 821 C CA . ASN A 1 116 ? 0.187 -15.372 -18.737 1.00 45.56 116 ASN A CA 1
ATOM 822 C C . ASN A 1 116 ? -0.400 -15.571 -17.325 1.00 45.56 116 ASN A C 1
ATOM 824 O O . ASN A 1 116 ? 0.062 -16.448 -16.597 1.00 45.56 116 ASN A O 1
ATOM 828 N N . GLY A 1 117 ? -1.447 -14.847 -16.927 1.00 53.31 117 GLY A N 1
ATOM 829 C CA . GLY A 1 117 ? -2.220 -15.252 -15.749 1.00 53.31 117 GLY A CA 1
ATOM 830 C C . GLY A 1 117 ? -3.036 -14.140 -15.115 1.00 53.31 117 GLY A C 1
ATOM 831 O O . GLY A 1 117 ? -2.583 -13.004 -15.009 1.00 53.31 117 GLY A O 1
ATOM 832 N N . ALA A 1 118 ? -4.237 -14.497 -14.663 1.00 64.69 118 ALA A N 1
ATOM 833 C CA . ALA A 1 118 ? -5.023 -13.659 -13.772 1.00 64.69 118 ALA A CA 1
ATOM 834 C C . ALA A 1 118 ? -4.218 -13.345 -12.500 1.00 64.69 118 ALA A C 1
ATOM 836 O O . ALA A 1 118 ? -3.442 -14.177 -12.023 1.00 64.69 118 ALA A O 1
ATOM 837 N N . LEU A 1 119 ? -4.423 -12.157 -11.931 1.00 80.38 119 LEU A N 1
ATOM 838 C CA . LEU A 1 119 ? -3.919 -11.850 -10.599 1.00 80.38 119 LEU A CA 1
ATOM 839 C C . LEU A 1 119 ? -4.441 -12.894 -9.597 1.00 80.38 119 LEU A C 1
ATOM 841 O O . LEU A 1 119 ? -5.645 -13.134 -9.504 1.00 80.38 119 LEU A O 1
ATOM 845 N N . SER A 1 120 ? -3.533 -13.503 -8.834 1.00 86.12 120 SER A N 1
ATOM 846 C CA . SER A 1 120 ? -3.845 -14.481 -7.790 1.00 86.12 120 SER A CA 1
ATOM 847 C C . SER A 1 120 ? -4.376 -13.761 -6.554 1.00 86.12 120 SER A C 1
ATOM 849 O O . SER A 1 120 ? -3.642 -13.487 -5.596 1.00 86.12 120 SER A O 1
ATOM 851 N N . LEU A 1 121 ? -5.662 -13.421 -6.608 1.00 88.31 121 LEU A N 1
ATOM 852 C CA . LEU A 1 121 ? -6.379 -12.643 -5.604 1.00 88.31 121 LEU A CA 1
ATOM 853 C C . LEU A 1 121 ? -7.560 -13.429 -5.052 1.00 88.31 121 LEU A C 1
ATOM 855 O O . LEU A 1 121 ? -8.292 -14.088 -5.792 1.00 88.31 121 LEU A O 1
ATOM 859 N N . SER A 1 122 ? -7.783 -13.304 -3.749 1.00 86.12 122 SER A N 1
ATOM 860 C CA . SER A 1 122 ? -8.984 -13.837 -3.109 1.00 86.12 122 SER A CA 1
ATOM 861 C C . SER A 1 122 ? -10.191 -12.929 -3.400 1.00 86.12 122 SER A C 1
ATOM 863 O O . SER A 1 122 ? -10.014 -11.710 -3.469 1.00 86.12 122 SER A O 1
ATOM 865 N N . PRO A 1 123 ? -11.419 -13.466 -3.529 1.00 84.56 123 PRO A N 1
ATOM 866 C CA . PRO A 1 123 ? -12.620 -12.658 -3.769 1.00 84.56 123 PRO A CA 1
ATOM 867 C C . PRO A 1 123 ? -12.852 -11.550 -2.729 1.00 84.56 123 PRO A C 1
ATOM 869 O O . PRO A 1 123 ? -13.205 -10.440 -3.098 1.00 84.56 123 PRO A O 1
ATOM 872 N N . ASP A 1 124 ? -12.553 -11.802 -1.453 1.00 87.69 124 ASP A N 1
ATOM 873 C CA . ASP A 1 124 ? -12.732 -10.824 -0.366 1.00 87.69 124 ASP A CA 1
ATOM 874 C C . ASP A 1 124 ? -11.467 -9.992 -0.075 1.00 87.69 124 ASP A C 1
ATOM 876 O O . ASP A 1 124 ? -11.259 -9.505 1.041 1.00 87.69 124 ASP A O 1
ATOM 880 N N . SER A 1 125 ? -10.577 -9.871 -1.064 1.00 94.56 125 SER A N 1
ATOM 881 C CA . SER A 1 125 ? -9.341 -9.090 -0.951 1.00 94.56 125 SER A CA 1
ATOM 882 C C . SER A 1 125 ? -9.455 -7.713 -1.600 1.00 94.56 125 SER A C 1
ATOM 884 O O . SER A 1 125 ? -10.416 -7.400 -2.305 1.00 94.56 125 SER A O 1
ATOM 886 N N . TYR A 1 126 ? -8.450 -6.879 -1.352 1.00 96.94 126 TYR A N 1
ATOM 887 C CA . TYR A 1 126 ? -8.345 -5.530 -1.888 1.00 96.94 126 TYR A CA 1
ATOM 888 C C . TYR A 1 126 ? -7.142 -5.410 -2.824 1.00 96.94 126 TYR A C 1
ATOM 890 O O . TYR A 1 126 ? -6.081 -5.987 -2.567 1.00 96.94 126 TYR A O 1
ATOM 898 N N . ILE A 1 127 ? -7.284 -4.610 -3.880 1.00 95.62 127 ILE A N 1
ATOM 899 C CA . ILE A 1 127 ? -6.162 -4.162 -4.709 1.00 95.62 127 ILE A CA 1
ATOM 900 C C . ILE A 1 127 ? -5.965 -2.670 -4.487 1.00 95.62 127 ILE A C 1
ATOM 902 O O . ILE A 1 127 ? -6.866 -1.890 -4.769 1.00 95.62 127 ILE A O 1
ATOM 906 N N . LEU A 1 128 ? -4.781 -2.258 -4.050 1.00 96.56 128 LEU A N 1
ATOM 907 C CA . LEU A 1 128 ? -4.364 -0.862 -4.083 1.00 96.56 128 LEU A CA 1
ATOM 908 C C . LEU A 1 128 ? -3.675 -0.581 -5.420 1.00 96.56 128 LEU A C 1
ATOM 910 O O . LEU A 1 128 ? -2.543 -1.016 -5.632 1.00 96.56 128 LEU A O 1
ATOM 914 N N . ALA A 1 129 ? -4.356 0.126 -6.318 1.00 93.81 129 ALA A N 1
ATOM 915 C CA . ALA A 1 129 ? -3.817 0.511 -7.616 1.00 93.81 129 ALA A CA 1
ATOM 916 C C . ALA A 1 129 ? -3.169 1.895 -7.522 1.00 93.81 129 ALA A C 1
ATOM 918 O O . ALA A 1 129 ? -3.863 2.905 -7.471 1.00 93.81 129 ALA A O 1
ATOM 919 N N . VAL A 1 130 ? -1.840 1.938 -7.490 1.00 93.25 130 VAL A N 1
ATOM 920 C CA . VAL A 1 130 ? -1.036 3.166 -7.490 1.00 93.25 130 VAL A CA 1
ATOM 921 C C . VAL A 1 130 ? -0.964 3.684 -8.917 1.00 93.25 130 VAL A C 1
ATOM 923 O O . VAL A 1 130 ? -0.375 3.033 -9.777 1.00 93.25 130 VAL A O 1
ATOM 926 N N . ARG A 1 131 ? -1.586 4.829 -9.189 1.00 89.62 131 ARG A N 1
ATOM 927 C CA . ARG A 1 131 ? -1.806 5.298 -10.557 1.00 89.62 131 ARG A CA 1
ATOM 928 C C . ARG A 1 131 ? -1.164 6.643 -10.814 1.00 89.62 131 ARG A C 1
ATOM 930 O O . ARG A 1 131 ? -1.252 7.568 -10.016 1.00 89.62 131 ARG A O 1
ATOM 937 N N . SER A 1 132 ? -0.564 6.758 -11.990 1.00 83.25 132 SER A N 1
ATOM 938 C CA . SER A 1 132 ? -0.114 8.038 -12.548 1.00 83.25 132 SER A CA 1
ATOM 939 C C . SER A 1 132 ? -0.409 8.146 -14.044 1.00 83.25 132 SER A C 1
ATOM 941 O O . SER A 1 132 ? 0.314 8.830 -14.766 1.00 83.25 132 SER A O 1
ATOM 943 N N . ASP A 1 133 ? -1.376 7.371 -14.531 1.00 73.25 133 ASP A N 1
ATOM 944 C CA . ASP A 1 133 ? -1.833 7.429 -15.915 1.00 73.25 133 ASP A CA 1
ATOM 945 C C . ASP A 1 133 ? -2.675 8.690 -16.178 1.00 73.25 133 ASP A C 1
ATOM 947 O O . ASP A 1 133 ? -3.078 9.398 -15.257 1.00 73.25 133 ASP A O 1
ATOM 951 N N . GLU A 1 134 ? -2.960 8.972 -17.447 1.00 71.94 134 GLU A N 1
ATOM 952 C CA . GLU A 1 134 ? -3.762 10.131 -17.872 1.00 71.94 134 GLU A CA 1
ATOM 953 C C . GLU A 1 134 ? -5.202 10.152 -17.322 1.00 71.94 134 GLU A C 1
ATOM 955 O O . GLU A 1 134 ? -5.870 11.184 -17.388 1.00 71.94 134 GLU A O 1
ATOM 960 N N . LYS A 1 135 ? -5.704 9.025 -16.799 1.00 76.19 135 LYS A N 1
ATOM 961 C CA . LYS A 1 135 ? -7.027 8.904 -16.173 1.00 76.19 135 LYS A CA 1
ATOM 962 C C . LYS A 1 135 ? -6.952 8.921 -14.641 1.00 76.19 135 LYS A C 1
ATOM 964 O O . LYS A 1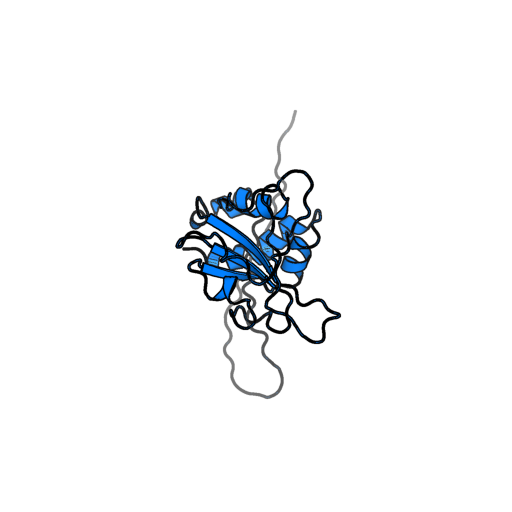 135 ? -7.986 8.722 -13.995 1.00 76.19 135 LYS A O 1
ATOM 969 N N . ALA A 1 136 ? -5.775 9.130 -14.048 1.00 78.00 136 ALA A N 1
ATOM 970 C CA . ALA A 1 136 ? -5.625 9.305 -12.609 1.00 78.00 136 ALA A CA 1
ATOM 971 C C . ALA A 1 136 ? -6.240 10.643 -12.154 1.00 78.00 136 ALA A C 1
ATOM 973 O O . ALA A 1 136 ? -6.193 11.651 -12.855 1.00 78.00 136 ALA A O 1
ATOM 974 N N . GLY A 1 137 ? -6.833 10.651 -10.963 1.00 72.31 137 GLY A N 1
ATOM 975 C CA . GLY A 1 137 ? -7.351 11.834 -10.267 1.00 72.31 137 GLY A CA 1
ATOM 976 C C . GLY A 1 137 ? -8.868 11.806 -10.097 1.00 72.31 137 GLY A C 1
ATOM 977 O O . GLY A 1 137 ? -9.407 12.492 -9.232 1.00 72.31 137 GLY A O 1
ATOM 978 N N . GLY A 1 138 ? -9.557 10.978 -10.887 1.00 72.50 138 GLY A N 1
ATOM 979 C CA . GLY A 1 138 ? -11.006 10.792 -10.809 1.00 72.50 138 GLY A CA 1
ATOM 980 C C . GLY A 1 138 ? -11.456 9.674 -9.867 1.00 72.50 138 GLY A C 1
ATOM 981 O O . GLY A 1 138 ? -12.659 9.515 -9.672 1.00 72.50 138 GLY A O 1
ATOM 982 N N . GLY A 1 139 ? -10.539 8.859 -9.324 1.00 69.50 139 GLY A N 1
ATOM 983 C CA . GLY A 1 139 ? -10.885 7.718 -8.467 1.00 69.50 139 GLY A CA 1
ATOM 984 C C . GLY A 1 139 ? -11.704 6.620 -9.165 1.00 69.50 139 GLY A C 1
ATOM 985 O O . GLY A 1 139 ? -12.254 5.744 -8.501 1.00 69.50 139 GLY A O 1
ATOM 986 N N . GLY A 1 140 ? -11.818 6.671 -10.495 1.00 78.62 140 GLY A N 1
ATOM 987 C CA . GLY A 1 140 ? -12.524 5.681 -11.307 1.00 78.62 140 GLY A CA 1
ATOM 988 C C . GLY A 1 140 ? -11.612 4.543 -11.762 1.00 78.62 140 GLY A C 1
ATOM 989 O O . GLY A 1 140 ? -10.393 4.669 -11.740 1.00 78.62 140 GLY A O 1
ATOM 990 N N . LEU A 1 141 ? -12.206 3.445 -12.233 1.00 82.38 141 LEU A N 1
ATOM 991 C CA . LEU A 1 141 ? -11.473 2.267 -12.729 1.00 82.38 141 LEU A CA 1
ATOM 992 C C . LEU A 1 141 ? -11.150 2.331 -14.232 1.00 82.38 141 LEU A C 1
ATOM 994 O O . LEU A 1 141 ? -10.578 1.395 -14.788 1.00 82.38 141 LEU A O 1
ATOM 998 N N . LEU A 1 142 ? -11.538 3.418 -14.906 1.00 79.00 142 LEU A N 1
ATOM 999 C CA . LEU A 1 142 ? -11.266 3.613 -16.328 1.00 79.00 142 LEU A CA 1
ATOM 1000 C C . LEU A 1 142 ? -9.758 3.719 -16.570 1.00 79.00 142 LEU A C 1
ATOM 1002 O O . LEU A 1 142 ? -9.075 4.480 -15.889 1.00 79.00 142 LEU A O 1
ATOM 1006 N N . GLY A 1 143 ? -9.261 2.981 -17.564 1.00 75.88 143 GLY A N 1
ATOM 1007 C CA . GLY A 1 143 ? -7.838 2.945 -17.913 1.00 75.88 143 GLY A CA 1
ATOM 1008 C C . GLY A 1 143 ? -7.012 1.935 -17.113 1.00 75.88 143 GLY A C 1
ATOM 1009 O O . GLY A 1 143 ? -5.817 1.817 -17.361 1.00 75.88 143 GLY A O 1
ATOM 1010 N N . LEU A 1 144 ? -7.622 1.187 -16.187 1.00 80.81 144 LEU A N 1
ATOM 1011 C CA . LEU A 1 144 ? -6.948 0.073 -15.529 1.00 80.81 144 LEU A CA 1
ATOM 1012 C C . LEU A 1 144 ? -6.905 -1.170 -16.432 1.00 80.81 144 LEU A C 1
ATOM 1014 O O . LEU A 1 144 ? -7.901 -1.454 -17.107 1.00 80.81 144 LEU A O 1
ATOM 1018 N N . PRO A 1 145 ? -5.816 -1.962 -16.382 1.00 80.75 145 PRO A N 1
ATOM 1019 C CA . PRO A 1 145 ? -5.771 -3.266 -17.035 1.00 80.75 145 PRO A CA 1
ATOM 1020 C C . PRO A 1 145 ? -6.957 -4.142 -16.617 1.00 80.75 145 PRO A C 1
ATOM 1022 O O . PRO A 1 145 ? -7.441 -4.059 -15.478 1.00 80.75 145 PRO A O 1
ATOM 1025 N N . TYR A 1 146 ? -7.423 -4.997 -17.528 1.00 83.38 146 TYR A N 1
ATOM 1026 C CA . TYR A 1 146 ? -8.563 -5.887 -17.281 1.00 83.38 146 TYR A CA 1
ATOM 1027 C C . TYR A 1 146 ? -8.305 -6.838 -16.105 1.00 83.38 146 TYR A C 1
ATOM 1029 O O . TYR A 1 146 ? -9.208 -7.143 -15.332 1.00 83.38 146 TYR A O 1
ATOM 1037 N N . GLU A 1 147 ? -7.055 -7.247 -15.908 1.00 84.19 147 GLU A N 1
ATOM 1038 C CA . GLU A 1 147 ? -6.625 -8.096 -14.801 1.00 84.19 147 GLU A CA 1
ATOM 1039 C C . GLU A 1 147 ? -6.864 -7.447 -13.431 1.00 84.19 147 GLU A C 1
ATOM 1041 O O . GLU A 1 147 ? -7.068 -8.159 -12.449 1.00 84.19 147 GLU A O 1
ATOM 1046 N N . ILE A 1 148 ? -6.862 -6.110 -13.362 1.00 86.62 148 ILE A N 1
ATOM 1047 C CA . ILE A 1 148 ? -7.161 -5.340 -12.150 1.00 86.62 148 ILE A CA 1
ATOM 1048 C C . ILE A 1 148 ? -8.660 -5.030 -12.087 1.00 86.62 148 ILE A C 1
ATOM 1050 O O . ILE A 1 148 ? -9.322 -5.364 -11.103 1.00 86.62 148 ILE A O 1
ATOM 1054 N N . SER A 1 149 ? -9.202 -4.399 -13.134 1.00 86.19 149 SER A N 1
ATOM 1055 C CA . SER A 1 149 ? -10.578 -3.877 -13.150 1.00 86.19 149 SER A CA 1
ATOM 1056 C C . SER A 1 149 ? -11.654 -4.965 -13.197 1.00 86.19 149 SER A C 1
ATOM 1058 O O . SER A 1 149 ? -12.726 -4.778 -12.630 1.00 86.19 149 SER A O 1
ATOM 1060 N N . GLY A 1 150 ? -11.364 -6.103 -13.830 1.00 83.50 150 GLY A N 1
ATOM 1061 C CA . GLY A 1 150 ? -12.227 -7.285 -13.877 1.00 83.50 150 GLY A CA 1
ATOM 1062 C C . GLY A 1 150 ? -11.973 -8.285 -12.747 1.00 83.50 150 GLY A C 1
ATOM 1063 O O . GLY A 1 150 ? -12.559 -9.370 -12.745 1.00 83.50 150 GLY A O 1
ATOM 1064 N N . SER A 1 151 ? -11.081 -7.969 -11.802 1.00 86.62 151 SER A N 1
ATOM 1065 C CA . SER A 1 151 ? -10.799 -8.855 -10.673 1.00 86.62 151 SER A CA 1
ATOM 1066 C C . SER A 1 151 ? -11.999 -8.962 -9.724 1.00 86.62 151 SER A C 1
ATOM 1068 O O . SER A 1 151 ? -12.860 -8.088 -9.665 1.00 86.62 151 SER A O 1
ATOM 1070 N N . LYS A 1 152 ? -12.045 -10.045 -8.939 1.00 87.19 152 LYS A N 1
ATOM 1071 C CA . LYS A 1 152 ? -13.052 -10.201 -7.876 1.00 87.19 152 LYS A CA 1
ATOM 1072 C C . LYS A 1 152 ? -12.745 -9.361 -6.635 1.00 87.19 152 LYS A C 1
ATOM 1074 O O . LYS A 1 152 ? -13.616 -9.208 -5.790 1.00 87.19 152 LYS A O 1
ATOM 1079 N N . ALA A 1 153 ? -11.517 -8.864 -6.525 1.00 91.56 153 ALA A N 1
ATOM 1080 C CA . ALA A 1 153 ? -11.073 -8.054 -5.410 1.00 91.56 153 ALA A CA 1
ATOM 1081 C C . ALA A 1 153 ? -11.622 -6.626 -5.522 1.00 91.56 153 ALA A C 1
ATOM 1083 O O . ALA A 1 153 ? -11.848 -6.101 -6.612 1.00 91.56 153 ALA A O 1
ATOM 1084 N N . THR A 1 154 ? -11.788 -5.959 -4.383 1.00 94.25 154 THR A N 1
ATOM 1085 C CA . THR A 1 154 ? -12.186 -4.548 -4.369 1.00 94.25 154 THR A CA 1
ATOM 1086 C C . THR A 1 154 ? -10.997 -3.675 -4.760 1.00 94.25 154 THR A C 1
ATOM 1088 O O . THR A 1 154 ? -9.992 -3.622 -4.048 1.00 94.25 154 THR A O 1
ATOM 1091 N N . VAL A 1 155 ? -11.106 -2.979 -5.891 1.00 93.75 155 VAL A N 1
ATOM 1092 C CA . VAL A 1 155 ? -10.047 -2.100 -6.402 1.00 93.75 155 VAL A CA 1
ATOM 1093 C C . VAL A 1 155 ? -10.140 -0.714 -5.766 1.00 93.75 155 VAL A C 1
ATOM 1095 O O . VAL A 1 155 ? -11.183 -0.064 -5.800 1.00 93.75 155 VAL A O 1
ATOM 1098 N N . ILE A 1 156 ? -9.021 -0.253 -5.216 1.00 95.31 156 ILE A N 1
ATOM 1099 C CA . ILE A 1 156 ? -8.841 1.041 -4.565 1.00 95.31 156 ILE A CA 1
ATOM 1100 C C . ILE A 1 156 ? -7.809 1.833 -5.379 1.00 95.31 156 ILE A C 1
ATOM 1102 O O . ILE A 1 156 ? -6.610 1.565 -5.258 1.00 95.31 156 ILE A O 1
ATOM 1106 N N . PRO A 1 157 ? -8.230 2.787 -6.222 1.00 93.00 157 PRO A N 1
ATOM 1107 C CA . PRO A 1 157 ? -7.299 3.649 -6.936 1.00 93.00 157 PRO A CA 1
ATOM 1108 C C . PRO A 1 157 ? -6.666 4.672 -5.986 1.00 93.00 157 PRO A C 1
ATOM 1110 O O . PRO A 1 157 ? -7.350 5.345 -5.212 1.00 93.00 157 PRO A O 1
ATOM 1113 N N . LEU A 1 158 ? -5.344 4.791 -6.061 1.00 93.44 158 LEU A N 1
ATOM 1114 C CA . LEU A 1 158 ? -4.554 5.826 -5.417 1.00 93.44 158 LEU A CA 1
ATOM 1115 C C . LEU A 1 158 ? -3.971 6.735 -6.491 1.00 93.44 158 LEU A C 1
ATOM 1117 O O . LEU A 1 158 ? -2.987 6.392 -7.145 1.00 93.44 158 LEU A O 1
ATOM 1121 N N . ASP A 1 159 ? -4.577 7.910 -6.602 1.00 90.56 159 ASP A N 1
ATOM 1122 C CA . ASP A 1 159 ? -4.281 8.869 -7.661 1.00 90.56 159 ASP A CA 1
ATOM 1123 C C . ASP A 1 159 ? -3.575 10.142 -7.147 1.00 90.56 159 ASP A C 1
ATOM 1125 O O . ASP A 1 159 ? -3.164 10.982 -7.942 1.00 90.56 159 ASP A O 1
ATOM 1129 N N . ASP A 1 160 ? -3.458 10.334 -5.824 1.00 91.50 160 ASP A N 1
ATOM 1130 C CA . ASP A 1 160 ? -2.806 11.523 -5.255 1.00 91.50 160 ASP A CA 1
ATOM 1131 C C . ASP A 1 160 ? -1.308 11.517 -5.626 1.00 91.50 160 ASP A C 1
ATOM 1133 O O . ASP A 1 160 ? -0.590 10.597 -5.215 1.00 91.50 160 ASP A O 1
ATOM 1137 N N . PRO A 1 161 ? -0.799 12.534 -6.353 1.00 90.81 161 PRO A N 1
ATOM 1138 C CA . PRO A 1 161 ? 0.576 12.522 -6.850 1.00 90.81 161 PRO A CA 1
ATOM 1139 C C . PRO A 1 161 ? 1.631 12.422 -5.745 1.00 90.81 161 PRO A C 1
ATOM 1141 O O . PRO A 1 161 ? 2.677 11.809 -5.951 1.00 90.81 161 PRO A O 1
ATOM 1144 N N . SER A 1 162 ? 1.365 12.990 -4.562 1.00 92.62 162 SER A N 1
ATOM 1145 C CA . SER A 1 162 ? 2.301 12.937 -3.435 1.00 92.62 162 SER A CA 1
ATOM 1146 C C . SER A 1 162 ? 2.349 11.549 -2.797 1.00 92.62 162 SER A C 1
ATOM 1148 O O . SER A 1 162 ? 3.431 11.049 -2.495 1.00 92.62 162 SER A O 1
ATOM 1150 N N . ALA A 1 163 ? 1.200 10.882 -2.668 1.00 94.88 163 ALA A N 1
ATOM 1151 C CA . ALA A 1 163 ? 1.128 9.505 -2.191 1.00 94.88 163 ALA A CA 1
ATOM 1152 C C . ALA A 1 163 ? 1.749 8.513 -3.188 1.00 94.88 163 ALA A C 1
ATOM 1154 O O . ALA A 1 163 ? 2.484 7.610 -2.791 1.00 94.88 163 ALA A O 1
ATOM 1155 N N . VAL A 1 164 ? 1.500 8.706 -4.486 1.00 93.75 164 VAL A N 1
ATOM 1156 C CA . VAL A 1 164 ? 2.103 7.906 -5.563 1.00 93.75 164 VAL A CA 1
ATOM 1157 C C . VAL A 1 164 ? 3.625 8.053 -5.554 1.00 93.75 164 VAL A C 1
ATOM 1159 O O . VAL A 1 164 ? 4.339 7.050 -5.584 1.00 93.75 164 VAL A O 1
ATOM 1162 N N . ALA A 1 165 ? 4.134 9.284 -5.452 1.00 93.19 165 ALA A N 1
ATOM 1163 C CA . ALA A 1 165 ? 5.568 9.540 -5.356 1.00 93.19 165 ALA A CA 1
ATOM 1164 C C . ALA A 1 165 ? 6.189 8.879 -4.113 1.00 93.19 165 ALA A C 1
ATOM 1166 O O . ALA A 1 165 ? 7.214 8.212 -4.239 1.00 93.19 165 ALA A O 1
ATOM 1167 N N . ALA A 1 166 ? 5.537 8.984 -2.949 1.00 95.62 166 ALA A N 1
ATOM 1168 C CA . ALA A 1 166 ? 5.980 8.349 -1.705 1.00 95.62 166 ALA A CA 1
ATOM 1169 C C . ALA A 1 166 ? 6.050 6.810 -1.796 1.00 95.62 166 ALA A C 1
ATOM 1171 O O . ALA A 1 166 ? 6.911 6.184 -1.181 1.00 95.62 166 ALA A O 1
ATOM 1172 N N . LEU A 1 167 ? 5.171 6.173 -2.579 1.00 94.69 167 LEU A N 1
ATOM 1173 C CA . LEU A 1 167 ? 5.216 4.719 -2.791 1.00 94.69 167 LEU A CA 1
ATOM 1174 C C . LEU A 1 167 ? 6.281 4.290 -3.799 1.00 94.69 167 LEU A C 1
ATOM 1176 O O . LEU A 1 167 ? 6.882 3.225 -3.641 1.00 94.69 167 LEU A O 1
ATOM 1180 N N . ARG A 1 168 ? 6.506 5.074 -4.854 1.00 92.81 168 ARG A N 1
ATOM 1181 C CA . ARG A 1 168 ? 7.495 4.741 -5.891 1.00 92.81 168 ARG A CA 1
ATOM 1182 C C . ARG A 1 168 ? 8.923 5.016 -5.445 1.00 92.81 168 ARG A C 1
ATOM 1184 O O . ARG A 1 168 ? 9.809 4.222 -5.746 1.00 92.81 168 ARG A O 1
ATOM 1191 N N . THR A 1 169 ? 9.121 6.082 -4.681 1.00 92.81 169 THR A N 1
ATOM 1192 C CA . THR A 1 169 ? 10.424 6.483 -4.156 1.00 92.81 169 THR A CA 1
ATOM 1193 C C . THR A 1 169 ? 10.315 6.635 -2.649 1.00 92.81 169 THR A C 1
ATOM 1195 O O . THR A 1 169 ? 10.044 7.720 -2.138 1.00 92.81 169 THR A O 1
ATOM 1198 N N . TRP A 1 170 ? 10.506 5.521 -1.941 1.00 92.56 170 TRP A N 1
ATOM 1199 C CA . TRP A 1 170 ? 10.411 5.515 -0.486 1.00 92.56 170 TRP A CA 1
ATOM 1200 C C . TRP A 1 170 ? 11.498 6.389 0.147 1.00 92.56 170 TRP A C 1
ATOM 1202 O O . TRP A 1 170 ? 12.670 6.321 -0.223 1.00 92.56 170 TRP A O 1
ATOM 1212 N N . SER A 1 171 ? 11.093 7.188 1.123 1.00 94.81 171 SER A N 1
ATOM 1213 C CA . SER A 1 171 ? 11.910 8.157 1.852 1.00 94.81 171 SER A CA 1
ATOM 1214 C C . SER A 1 171 ? 11.417 8.292 3.293 1.00 94.81 171 SER A C 1
ATOM 1216 O O . SER A 1 171 ? 10.334 7.811 3.637 1.00 94.81 171 SER A O 1
ATOM 1218 N N . ASP A 1 172 ? 12.153 9.033 4.119 1.00 92.81 172 ASP A N 1
ATOM 1219 C CA . ASP A 1 172 ? 11.804 9.263 5.528 1.00 92.81 172 ASP A CA 1
ATOM 1220 C C . ASP A 1 172 ? 10.457 9.989 5.719 1.00 92.81 172 ASP A C 1
ATOM 1222 O O . ASP A 1 172 ? 9.822 9.876 6.764 1.00 92.81 172 ASP A O 1
ATOM 1226 N N . THR A 1 173 ? 9.973 10.709 4.701 1.00 93.56 173 THR A N 1
ATOM 1227 C CA . THR A 1 173 ? 8.678 11.414 4.732 1.00 93.56 173 THR A CA 1
ATOM 1228 C C . THR A 1 173 ? 7.533 10.617 4.111 1.00 93.56 173 THR A C 1
ATOM 1230 O O . THR A 1 173 ? 6.375 11.053 4.152 1.00 93.56 173 THR A O 1
ATOM 1233 N N . SER A 1 174 ? 7.829 9.450 3.531 1.00 95.44 174 SER A N 1
ATOM 1234 C CA . SER A 1 174 ? 6.842 8.646 2.808 1.00 95.44 174 SER A CA 1
ATOM 1235 C C . SER A 1 174 ? 5.746 8.136 3.732 1.00 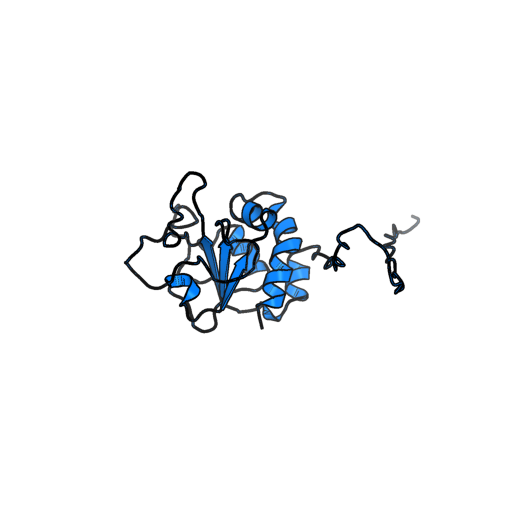95.44 174 SER A C 1
ATOM 1237 O O . SER A 1 174 ? 4.568 8.275 3.413 1.00 95.44 174 SER A O 1
ATOM 1239 N N . GLU A 1 175 ? 6.105 7.649 4.921 1.00 95.56 175 GLU A N 1
ATOM 1240 C CA . GLU A 1 175 ? 5.133 7.195 5.918 1.00 95.56 175 GLU A CA 1
ATOM 1241 C C . GLU A 1 175 ? 4.136 8.301 6.279 1.00 95.56 175 GLU A C 1
ATOM 1243 O O . GLU A 1 175 ? 2.926 8.117 6.148 1.00 95.56 175 GLU A O 1
ATOM 1248 N N . GLN A 1 176 ? 4.633 9.482 6.658 1.00 95.25 176 GLN A N 1
ATOM 1249 C CA . GLN A 1 176 ? 3.779 10.606 7.043 1.00 95.25 176 GLN A CA 1
ATOM 1250 C C . GLN A 1 176 ? 2.868 11.058 5.893 1.00 95.25 176 GLN A C 1
ATOM 1252 O O . GLN A 1 176 ? 1.704 11.409 6.113 1.00 95.25 176 GLN A O 1
ATOM 1257 N N . THR A 1 177 ? 3.380 11.012 4.661 1.00 96.00 177 THR A N 1
ATOM 1258 C CA . THR A 1 177 ? 2.603 11.331 3.458 1.00 96.00 177 THR A CA 1
ATOM 1259 C C . THR A 1 177 ? 1.476 10.317 3.256 1.00 96.00 177 THR A C 1
ATOM 1261 O O . THR A 1 177 ? 0.332 10.704 3.017 1.00 96.00 177 THR A O 1
ATOM 1264 N N . LEU A 1 178 ? 1.746 9.020 3.424 1.00 96.38 178 LEU A N 1
ATOM 1265 C CA . LEU A 1 178 ? 0.740 7.965 3.277 1.00 96.38 178 LEU A CA 1
ATOM 1266 C C . LEU A 1 178 ? -0.284 7.958 4.416 1.00 96.38 178 LEU A C 1
ATOM 1268 O O . LEU A 1 178 ? -1.469 7.734 4.167 1.00 96.38 178 LEU A O 1
ATOM 1272 N N . LEU A 1 179 ? 0.113 8.290 5.644 1.00 96.31 179 LEU A N 1
ATOM 1273 C CA . LEU A 1 179 ? -0.833 8.507 6.743 1.00 96.31 179 LEU A CA 1
ATOM 1274 C C . LEU A 1 179 ? -1.823 9.635 6.429 1.00 96.31 179 LEU A C 1
ATOM 1276 O O . LEU A 1 179 ? -3.016 9.502 6.696 1.00 96.31 179 LEU A O 1
ATOM 1280 N N . ALA A 1 180 ? -1.350 10.726 5.828 1.00 95.25 180 ALA A N 1
ATOM 1281 C CA . ALA A 1 180 ? -2.197 11.863 5.483 1.00 95.25 180 ALA A CA 1
ATOM 1282 C C . ALA A 1 180 ? -3.071 11.618 4.244 1.00 95.25 180 ALA A C 1
ATOM 1284 O O . ALA A 1 180 ? -4.198 12.109 4.179 1.00 95.25 180 ALA A O 1
ATOM 1285 N N . LYS A 1 181 ? -2.555 10.889 3.248 1.00 95.06 181 LYS A N 1
ATOM 1286 C CA . LYS A 1 181 ? -3.163 10.808 1.912 1.00 95.06 181 LYS A CA 1
ATOM 1287 C C . LYS A 1 181 ? -3.787 9.458 1.587 1.00 95.06 181 LYS A C 1
ATOM 1289 O O . LYS A 1 181 ? -4.866 9.420 1.004 1.00 95.06 181 LYS A O 1
ATOM 1294 N N . LEU A 1 182 ? -3.148 8.358 1.978 1.00 95.75 182 LEU A N 1
ATOM 1295 C CA . LEU A 1 182 ? -3.605 7.006 1.659 1.00 95.75 182 LEU A CA 1
ATOM 1296 C C . LEU A 1 182 ? -4.615 6.482 2.689 1.00 95.75 182 LEU A C 1
ATOM 1298 O O . LEU A 1 182 ? -5.643 5.930 2.301 1.00 95.75 182 LEU A O 1
ATOM 1302 N N . VAL A 1 183 ? -4.388 6.687 3.991 1.00 96.19 183 VAL A N 1
ATOM 1303 C CA . VAL A 1 183 ? -5.300 6.172 5.037 1.00 96.19 183 VAL A CA 1
ATOM 1304 C C . VAL A 1 183 ? -6.751 6.649 4.852 1.00 96.19 183 VAL A C 1
ATOM 1306 O O . VAL A 1 183 ? -7.650 5.808 4.935 1.00 96.19 183 VAL A O 1
ATOM 1309 N N . PRO A 1 184 ? -7.040 7.927 4.528 1.00 94.56 184 PRO A N 1
ATOM 1310 C CA . PRO A 1 184 ? -8.413 8.357 4.254 1.00 94.56 184 PRO A CA 1
ATOM 1311 C C . PRO A 1 184 ? -9.053 7.668 3.041 1.00 94.56 184 PRO A C 1
ATOM 1313 O O . PRO A 1 184 ? -10.266 7.463 3.032 1.00 94.56 184 PRO A O 1
ATOM 1316 N N . VAL A 1 185 ? -8.261 7.310 2.024 1.00 94.75 185 VAL A N 1
ATOM 1317 C CA . VAL A 1 185 ? -8.735 6.569 0.843 1.00 94.75 185 VAL A CA 1
ATOM 1318 C C . VAL A 1 185 ? -9.076 5.132 1.235 1.00 94.75 185 VAL A C 1
ATOM 1320 O O . VAL A 1 185 ? -10.182 4.669 0.958 1.00 94.75 185 VAL A O 1
ATOM 1323 N N . LEU A 1 186 ? -8.183 4.461 1.970 1.00 95.69 186 LEU A N 1
ATOM 1324 C CA . LEU A 1 186 ? -8.413 3.106 2.480 1.00 95.69 186 LEU A CA 1
ATOM 1325 C C . LEU A 1 186 ? -9.649 3.046 3.385 1.00 95.69 186 LEU A C 1
ATOM 1327 O O . LEU A 1 186 ? -10.486 2.164 3.223 1.00 95.69 186 LEU A O 1
ATOM 1331 N N . LYS A 1 187 ? -9.815 4.023 4.283 1.00 95.12 187 LYS A N 1
ATOM 1332 C CA . LYS A 1 187 ? -10.959 4.103 5.203 1.00 95.12 187 LYS A CA 1
ATOM 1333 C C . LYS A 1 187 ? -12.305 4.192 4.478 1.00 95.12 187 LYS A C 1
ATOM 1335 O O . LYS A 1 187 ? -13.297 3.673 4.972 1.00 95.12 187 LYS A O 1
ATOM 1340 N N . LYS A 1 188 ? -12.357 4.869 3.328 1.00 93.62 188 LYS A N 1
ATOM 1341 C CA . LYS A 1 188 ? -13.586 4.991 2.526 1.00 93.62 188 LYS A CA 1
ATOM 1342 C C . LYS A 1 188 ? -13.924 3.705 1.774 1.00 93.62 188 LYS A C 1
ATOM 1344 O O . LYS A 1 188 ? -15.098 3.451 1.516 1.00 93.62 188 LYS A O 1
ATOM 1349 N N . ALA A 1 189 ? -12.909 2.937 1.387 1.00 92.62 189 ALA A N 1
ATOM 1350 C CA . ALA A 1 189 ? -13.075 1.767 0.535 1.00 92.62 189 ALA A CA 1
ATOM 1351 C C . ALA A 1 189 ? -13.250 0.456 1.316 1.00 92.62 189 ALA A C 1
ATOM 1353 O O . ALA A 1 189 ? -13.998 -0.418 0.881 1.00 92.62 189 ALA A O 1
ATOM 1354 N N . VAL A 1 190 ? -12.570 0.312 2.454 1.00 94.19 190 VAL A N 1
ATOM 1355 C CA . VAL A 1 190 ? -12.569 -0.920 3.251 1.00 94.19 190 VAL A CA 1
ATOM 1356 C C . VAL A 1 190 ? -13.759 -0.941 4.205 1.00 94.19 190 VAL A C 1
ATOM 1358 O O . VAL A 1 190 ? -13.995 0.025 4.930 1.00 94.19 190 VAL A O 1
ATOM 1361 N N . LYS A 1 191 ? -14.489 -2.061 4.201 1.00 85.69 191 LYS A N 1
ATOM 1362 C CA . LYS A 1 191 ? -15.673 -2.310 5.034 1.00 85.69 191 LYS A CA 1
ATOM 1363 C C . LYS A 1 191 ? -15.471 -3.489 5.986 1.00 85.69 191 LYS A C 1
ATOM 1365 O O . LYS A 1 191 ? -14.804 -4.493 5.609 1.00 85.69 191 LYS A O 1
#

Foldseek 3Di:
DDDDDDDDDDDDDDDDDDDDDDDDDDDPDDDDPPQDPQDPDLQRLLVVQVLQAAAEEWEKEQDQPPPDPDRPLLKIFTFAPPDPLNVSSVSSHHDYDPVRHDDPPDDPRHIDDGPDDQPPDDLRHEYEYLDDDPPAPPQDCPSHHCSQSVDSHQYQYQRPPQQSCCNVDPDPCNSSSCSSRVSVSCSVRGD

Secondary structure (DSSP, 8-state):
---------------PPP---------PPPP--------SSHHHHHHH-GGGTT-EEEEEEEPPPTT-SS--TT--EEPPBTSHHHHHHHHTTPEE-GGGB--TT--SSEEPPTTS------TT-EEEEEE-STTTTS---TT--HHHHTSSSEEEEE--HHHHHHHHS--TTHHHHHHHHTHHHHHHH--

pLDDT: mean 77.41, std 22.0, range [33.03, 98.0]

Radius of gyration: 20.39 Å; chains: 1; bounding box: 44×54×72 Å

Organism: NCBI:txid228602

Sequence (191 aa):
MIGAGAVAVVIAVAAGIGIWATSGSDKPAAAPTTTAVAATSIAQARKDNPAFVGKTITMVDVTCSSNSTNCDSSKFGIYLGGTPQTKFLSDLGFVYNFNYAKQGDEPSPRMVKTGNGALSLSPDSYILAVRSDEKAGGGGLLGLPYEISGSKATVIPLDDPSAVAALRTWSDTSEQTLLAKLVPVLKKAVK